Protein 7V8W (pdb70)

Secondary structure (DSSP, 8-state):
--EEEEEEEEE-STT-EEEEEEEEE--SS-EEEEEEE--TT--TTSTTHHHHHHHHHHTT-EEEEE--HHHHHHHTT--HHHHHHTTSHHHHHHHHHHHHHHHHTT-STTGGGEEEEEEEEEEETHHHHHHHHHHHH-TTEEEEEEES--SPP--TTT-S-HHHHHHHHHTTTTT-HHHHHHH--S-EEEEEEEES-HHHHHHHHHHHHH-TTSEEEEEEEEETTTT-PSS-SS--HHHHHHHHHHHHHHHHS--

Sequence (255 aa):
AVVVKKDFRIDLENELFIRGEVTLVEDQIKKPVLVISHGFRGYKDWGFWPYVAAWFAERGFYVVHFDFSRVGALNSGADEASVQKLSTVSRELSDLDAILSNLREHRLPLAEQAETERISLLGHARAGGSNIIFAAEHSYIGSVIAWNGGPPPKAAAGNPNPFINDDVEHNKQRFDTARLLASLTAPVLIIQGGKDREALLEGQQL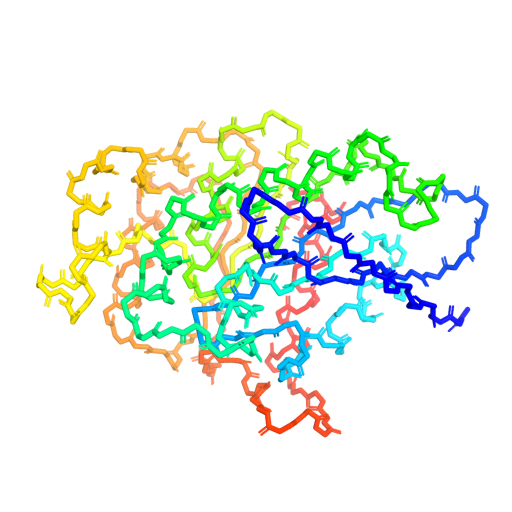LKEAAPNQTYISIPDADHSFGGEHPFHHTTPYLEEALEVTHSFITKHYL

Foldseek 3Di:
DDKDKDWDKAADPDRFIKIKIWIADDDDAAFAEEEEAEDLPDFCQFFCNVVLNNVVRVVGYGYMYIGQRLVVCVVVPHDPLVSLLCRALVNVLVSVVSVLVCLVVQNDPPSVRHDQQHYEYEYAAQVLQSRLLNCLVDPSHQEYEYEQYHAFDDCPCPNPRNSNVVRCVVCVPSSHSLVSLQPRPHEYEYEHEQAEDPVSVVSVVSSCVSHVPYHYHYNDHAYSSSPRGPPGPDHDPSVVVVSVVVVCCSVVVHD

Radius of gyration: 17.14 Å; Cα contacts (8 Å, |Δi|>4): 500; chains: 1; bounding box: 41×46×37 Å

CATH classification: 3.40.50.1820

Solvent-accessible surface area: 11786 Å² total; per-residue (Å²): 131,110,32,31,116,88,117,24,114,16,101,34,97,141,161,31,22,0,109,1,20,0,2,0,34,85,73,188,113,128,5,45,0,0,0,2,0,3,6,86,199,12,80,20,68,39,3,0,1,55,68,0,1,18,10,0,0,106,93,32,4,0,0,0,5,2,16,0,0,12,19,4,9,110,116,79,66,35,94,133,55,49,26,38,131,18,8,13,6,35,35,1,9,60,2,0,63,17,0,0,39,30,2,109,100,102,165,9,35,43,14,116,12,3,30,29,152,149,2,8,0,0,0,10,13,48,0,0,1,0,0,0,0,2,4,34,73,43,127,60,6,35,3,0,0,0,0,1,4,1,18,52,15,150,10,80,105,60,42,123,9,70,66,13,33,77,17,30,109,143,26,148,131,98,6,41,0,25,114,17,0,50,79,27,141,22,35,0,0,4,0,16,0,28,127,21,150,119,59,16,44,107,9,16,80,120,2,80,112,47,0,106,91,21,35,52,49,81,4,94,76,0,48,50,8,0,37,2,102,102,75,50,157,131,43,19,106,77,0,49,79,0,0,86,27,0,40,44,2,11,80,117,96,132,110

B-factor: mean 35.29, std 11.33, range [18.03, 80.42]

Nearest PDB structures (foldseek):
  7v8w-assembly1_A  TM=1.004E+00  e=3.824E-58  Paenibacillus sp.
  7v8v-assembly1_A  TM=9.960E-01  e=3.298E-53  Paenibacillus sp.
  7v8u-assembly1_A  TM=9.849E-01  e=1.389E-53  Paenibacillus sp.
  7v8x-assembly1_A  TM=1.002E+00  e=2.532E-52  Paenibacillus sp.
  7qjn-assembly1_A  TM=9.003E-01  e=1.419E-22  Candidatus Kryptobacter tengchongensis

Structure (mmCIF, N/CA/C/O backbone):
data_7V8W
#
_entry.id   7V8W
#
_cell.length_a   144.243
_cell.length_b   144.243
_cell.length_c   144.243
_cell.angle_alpha   90.00
_cell.angle_beta   90.00
_cell.angle_gamma   90.00
#
_symmetry.space_group_name_H-M   'P 41 3 2'
#
loop_
_entity.id
_entity.type
_entity.pdbx_description
1 polymer esterase
2 non-polymer 'MALONIC ACID'
3 non-polymer 1,2-ETHANEDIOL
4 non-polymer 'ACETATE ION'
5 water water
#
loop_
_atom_site.group_PDB
_atom_site.id
_atom_site.type_symbol
_atom_site.label_atom_id
_atom_site.label_alt_id
_atom_site.label_comp_id
_atom_site.label_asym_id
_atom_site.label_entity_id
_atom_site.label_seq_id
_atom_site.pdbx_PDB_ins_code
_atom_site.Cartn_x
_atom_site.Cartn_y
_atom_site.Cartn_z
_atom_site.occupancy
_atom_site.B_iso_or_equiv
_atom_site.auth_seq_id
_atom_site.auth_comp_id
_atom_site.auth_asym_id
_atom_site.auth_atom_id
_atom_site.pdbx_PDB_model_num
ATOM 1 N N . ALA A 1 4 ? 50.823 19.907 -11.284 1.00 51.69 4 ALA A N 1
ATOM 2 C CA . ALA A 1 4 ? 50.341 19.231 -12.487 1.00 49.92 4 ALA A CA 1
ATOM 3 C C . ALA A 1 4 ? 51.016 17.873 -12.658 1.00 48.08 4 ALA A C 1
ATOM 4 O O . ALA A 1 4 ? 50.586 17.056 -13.475 1.00 52.32 4 ALA A O 1
ATOM 6 N N . VAL A 1 5 ? 52.076 17.630 -11.894 1.00 44.89 5 VAL A N 1
ATOM 7 C CA . VAL A 1 5 ? 52.897 16.440 -12.079 1.00 41.63 5 VAL A CA 1
ATOM 8 C C . VAL A 1 5 ? 52.384 15.364 -11.131 1.00 38.62 5 VAL A C 1
ATOM 9 O O . VAL A 1 5 ? 52.405 15.536 -9.909 1.00 33.72 5 VAL A O 1
ATOM 13 N N . VAL A 1 6 ? 51.913 14.260 -11.685 1.00 36.51 6 VAL A N 1
ATOM 14 C CA . VAL A 1 6 ? 51.445 13.149 -10.868 1.00 34.77 6 VAL A CA 1
ATOM 15 C C . VAL A 1 6 ? 52.648 12.275 -10.539 1.00 34.26 6 VAL A C 1
ATOM 16 O O . VAL A 1 6 ? 53.376 11.851 -11.440 1.00 32.75 6 VAL A O 1
ATOM 20 N N . VAL A 1 7 ? 52.889 12.024 -9.263 1.00 30.50 7 VAL A N 1
ATOM 21 C CA . VAL A 1 7 ? 53.966 11.121 -8.887 1.00 33.03 7 VAL A CA 1
ATOM 22 C C . VAL A 1 7 ? 53.361 9.807 -8.387 1.00 32.00 7 VAL A C 1
ATOM 23 O O . VAL A 1 7 ? 52.233 9.744 -7.865 1.00 29.51 7 VAL A O 1
ATOM 27 N N . LYS A 1 8 ? 54.121 8.739 -8.608 1.00 29.91 8 LYS A N 1
ATOM 28 C CA . LYS A 1 8 ? 53.740 7.371 -8.307 1.00 29.77 8 LYS A CA 1
ATOM 29 C C . LYS A 1 8 ? 54.891 6.779 -7.507 1.00 30.72 8 LYS A C 1
ATOM 30 O O . LYS A 1 8 ? 56.042 6.853 -7.938 1.00 31.64 8 LYS A O 1
ATOM 36 N N . LYS A 1 9 ? 54.600 6.229 -6.334 1.00 28.42 9 LYS A N 1
ATOM 37 C CA . LYS A 1 9 ? 55.621 5.642 -5.470 1.00 29.41 9 LYS A CA 1
ATOM 38 C C . LYS A 1 9 ? 55.261 4.190 -5.188 1.00 30.84 9 LYS A C 1
ATOM 39 O O . LYS A 1 9 ? 54.192 3.912 -4.637 1.00 28.25 9 LYS A O 1
ATOM 45 N N . ASP A 1 10 ? 56.148 3.269 -5.561 1.00 30.30 10 ASP A N 1
ATOM 46 C CA . ASP A 1 10 ? 55.906 1.860 -5.299 1.00 31.15 10 ASP A CA 1
ATOM 47 C C . ASP A 1 10 ? 56.134 1.539 -3.827 1.00 31.61 10 ASP A C 1
ATOM 48 O O . ASP A 1 10 ? 56.954 2.163 -3.152 1.00 30.55 10 ASP A O 1
ATOM 53 N N . PHE A 1 11 ? 55.404 0.541 -3.336 1.00 29.42 11 PHE A N 1
ATOM 54 C CA . PHE A 1 11 ? 55.685 0.001 -2.014 1.00 31.51 11 PHE A CA 1
ATOM 55 C C . PHE A 1 11 ? 55.379 -1.489 -2.005 1.00 32.26 11 PHE A C 1
ATOM 56 O O . PHE A 1 11 ? 54.645 -1.998 -2.858 1.00 30.61 11 PHE A O 1
ATOM 64 N N . ARG A 1 12 ? 55.954 -2.187 -1.025 1.00 33.32 12 ARG A N 1
ATOM 65 C CA . ARG A 1 12 ? 55.632 -3.588 -0.811 1.00 33.60 12 ARG A CA 1
ATOM 66 C C . ARG A 1 12 ? 55.435 -3.831 0.678 1.00 35.92 12 ARG A C 1
ATOM 67 O O . ARG A 1 12 ? 56.280 -3.449 1.489 1.00 35.71 12 ARG A O 1
ATOM 75 N N . ILE A 1 13 ? 54.314 -4.451 1.032 1.00 34.39 13 ILE A N 1
ATOM 76 C CA . ILE A 1 13 ? 54.026 -4.857 2.403 1.00 36.68 13 ILE A CA 1
ATOM 77 C C . ILE A 1 13 ? 54.277 -6.352 2.495 1.00 39.36 13 ILE A C 1
ATOM 78 O O . ILE A 1 13 ? 53.645 -7.133 1.774 1.00 37.83 13 ILE A O 1
ATOM 83 N N . ASP A 1 14 ? 55.182 -6.764 3.380 1.00 41.20 14 ASP A N 1
ATOM 84 C CA . ASP A 1 14 ? 55.465 -8.181 3.556 1.00 44.16 14 ASP A CA 1
ATOM 85 C C . ASP A 1 14 ? 54.530 -8.757 4.608 1.00 46.09 14 ASP A C 1
ATOM 86 O O . ASP A 1 14 ? 54.420 -8.219 5.710 1.00 47.15 14 ASP A O 1
ATOM 91 N N . LEU A 1 15 ? 53.843 -9.831 4.251 1.00 46.49 15 LEU A N 1
ATOM 92 C CA . LEU A 1 15 ? 52.860 -10.481 5.102 1.00 46.56 15 LEU A CA 1
ATOM 93 C C . LEU A 1 15 ? 53.452 -11.771 5.663 1.00 50.23 15 LEU A C 1
ATOM 94 O O . LEU A 1 15 ? 54.627 -12.079 5.443 1.00 52.88 15 LEU A O 1
ATOM 99 N N . GLU A 1 16 ? 52.624 -12.535 6.379 1.00 51.77 16 GLU A N 1
ATOM 100 C CA . GLU A 1 16 ? 53.083 -13.777 6.980 1.00 55.23 16 GLU A CA 1
ATOM 101 C C . GLU A 1 16 ? 53.500 -14.747 5.884 1.00 54.56 16 GLU A C 1
ATOM 102 O O . GLU A 1 16 ? 53.078 -14.643 4.726 1.00 55.30 16 GLU A O 1
ATOM 108 N N . ASN A 1 17 ? 54.312 -15.717 6.272 1.00 56.87 17 ASN A N 1
ATOM 109 C CA . ASN A 1 17 ? 54.873 -16.693 5.340 1.00 61.83 17 ASN A CA 1
ATOM 110 C C . ASN A 1 17 ? 55.582 -15.882 4.258 1.00 60.67 17 ASN A C 1
ATOM 111 O O . ASN A 1 17 ? 56.343 -14.957 4.593 1.00 61.43 17 ASN A O 1
ATOM 116 N N . GLU A 1 18 ? 55.363 -16.151 2.981 1.00 56.16 18 GLU A N 1
ATOM 117 C CA . GLU A 1 18 ? 56.009 -15.362 1.946 1.00 56.43 18 GLU A CA 1
ATOM 118 C C . GLU A 1 18 ? 54.988 -14.597 1.119 1.00 51.54 18 GLU A C 1
ATOM 119 O O . GLU A 1 18 ? 55.218 -14.294 -0.053 1.00 52.11 18 GLU A O 1
ATOM 125 N N . LEU A 1 19 ? 53.856 -14.277 1.729 1.00 51.23 19 LEU A N 1
ATOM 126 C CA . LEU A 1 19 ? 52.857 -13.447 1.078 1.00 46.48 19 LEU A CA 1
ATOM 127 C C . LEU A 1 19 ? 53.256 -11.976 1.141 1.00 45.72 19 LEU A C 1
ATOM 128 O O . LEU A 1 19 ? 53.976 -11.543 2.043 1.00 43.83 19 LEU A O 1
ATOM 133 N N . PHE A 1 20 ? 52.776 -11.204 0.170 1.00 41.54 20 PHE A N 1
ATOM 134 C CA . PHE A 1 20 ? 53.120 -9.793 0.098 1.00 40.55 20 PHE A CA 1
ATOM 135 C C . PHE A 1 20 ? 52.080 -9.068 -0.739 1.00 37.20 20 PHE A C 1
ATOM 136 O O . PHE A 1 20 ? 51.369 -9.668 -1.549 1.00 35.98 20 PHE A O 1
ATOM 144 N N . ILE A 1 21 ? 52.025 -7.757 -0.542 1.00 35.40 21 ILE A N 1
ATOM 145 C CA . ILE A 1 21 ? 51.159 -6.874 -1.310 1.00 32.82 21 ILE A CA 1
ATOM 146 C C . ILE A 1 21 ? 52.052 -5.835 -1.971 1.00 34.89 21 ILE A C 1
ATOM 147 O O . ILE A 1 21 ? 52.801 -5.133 -1.283 1.00 34.61 21 ILE A O 1
ATOM 152 N N . ARG A 1 22 ? 51.993 -5.745 -3.298 1.00 32.17 22 ARG A N 1
ATOM 153 C CA . ARG A 1 22 ? 52.666 -4.682 -4.026 1.00 32.00 22 ARG A CA 1
ATOM 154 C C . ARG A 1 22 ? 51.641 -3.598 -4.302 1.00 28.59 22 ARG A C 1
ATOM 155 O O . ARG A 1 22 ? 50.515 -3.904 -4.706 1.00 28.62 22 ARG A O 1
ATOM 163 N N . GLY A 1 23 ? 52.014 -2.340 -4.068 1.00 27.01 23 GLY A N 1
ATOM 164 C CA . GLY A 1 23 ? 51.081 -1.261 -4.311 1.00 25.16 23 GLY A CA 1
ATOM 165 C C . GLY A 1 23 ? 51.776 0.011 -4.747 1.00 27.14 23 GLY A C 1
ATOM 166 O O . GLY A 1 23 ? 53.000 0.074 -4.886 1.00 28.65 23 GLY A O 1
ATOM 167 N N . GLU A 1 24 ? 50.967 1.034 -4.964 1.00 25.73 24 GLU A N 1
ATOM 168 C CA . GLU A 1 24 ? 51.449 2.358 -5.323 1.00 26.80 24 GLU A CA 1
ATOM 169 C C . GLU A 1 24 ? 50.657 3.407 -4.567 1.00 24.85 24 GLU A C 1
ATOM 170 O O . GLU A 1 24 ? 49.442 3.258 -4.367 1.00 24.55 24 GLU A O 1
ATOM 176 N N . VAL A 1 25 ? 51.377 4.468 -4.170 1.00 24.51 25 VAL A N 1
ATOM 177 C CA . VAL A 1 25 ? 50.788 5.746 -3.780 1.00 23.43 25 VAL A CA 1
ATOM 178 C C . VAL A 1 25 ? 50.859 6.676 -4.984 1.00 24.48 25 VAL A C 1
ATOM 179 O O . VAL A 1 25 ? 51.922 6.836 -5.590 1.00 26.07 25 VAL A O 1
ATOM 183 N N . THR A 1 26 ? 49.736 7.279 -5.342 1.00 21.15 26 THR A N 1
ATOM 184 C CA . THR A 1 26 ? 49.679 8.205 -6.466 1.00 25.27 26 THR A CA 1
ATOM 185 C C . THR A 1 26 ? 49.130 9.536 -5.974 1.00 25.04 26 THR A C 1
ATOM 186 O O . THR A 1 26 ? 48.098 9.567 -5.294 1.00 23.34 26 THR A O 1
ATOM 190 N N . LEU A 1 27 ? 49.826 10.626 -6.304 1.00 25.21 27 LEU A N 1
ATOM 191 C CA . LEU A 1 27 ? 49.419 11.934 -5.792 1.00 25.45 27 LEU A CA 1
ATOM 192 C C . LEU A 1 27 ? 50.097 13.043 -6.582 1.00 29.19 27 LEU A C 1
ATOM 193 O O . LEU A 1 27 ? 51.073 12.814 -7.300 1.00 29.96 27 LEU A O 1
ATOM 198 N N . VAL A 1 28 ? 49.584 14.264 -6.420 1.00 27.48 28 VAL A N 1
ATOM 199 C CA . VAL A 1 28 ? 50.283 15.473 -6.857 1.00 27.94 28 VAL A CA 1
ATOM 200 C C . VAL A 1 28 ? 50.827 16.124 -5.605 1.00 30.53 28 VAL A C 1
ATOM 201 O O . VAL A 1 28 ? 50.055 16.495 -4.710 1.00 30.23 28 VAL A O 1
ATOM 205 N N . GLU A 1 29 ? 52.150 16.244 -5.513 1.00 30.57 29 GLU A N 1
ATOM 206 C CA . GLU A 1 29 ? 52.736 16.704 -4.261 1.00 33.08 29 GLU A CA 1
ATOM 207 C C . GLU A 1 29 ? 52.408 18.169 -3.996 1.00 34.56 29 GLU A C 1
ATOM 208 O O . GLU A 1 29 ? 52.402 18.999 -4.910 1.00 34.09 29 GLU A O 1
ATOM 214 N N . ASP A 1 30 ? 52.147 18.493 -2.736 1.00 32.69 30 ASP A N 1
ATOM 215 C CA . ASP A 1 30 ? 52.065 19.887 -2.324 1.00 33.88 30 ASP A CA 1
ATOM 216 C C . ASP A 1 30 ? 52.209 19.925 -0.806 1.00 32.58 30 ASP A C 1
ATOM 217 O O . ASP A 1 30 ? 52.634 18.944 -0.189 1.00 33.21 30 ASP A O 1
ATOM 222 N N . GLN A 1 31 ? 51.898 21.063 -0.202 1.00 30.84 31 GLN A N 1
ATOM 223 C CA . GLN A 1 31 ? 52.135 21.216 1.226 1.00 31.32 31 GLN A CA 1
ATOM 224 C C . GLN A 1 31 ? 51.025 20.671 2.116 1.00 30.65 31 GLN A C 1
ATOM 225 O O . GLN A 1 31 ? 51.181 20.689 3.342 1.00 31.79 31 GLN A O 1
ATOM 231 N N . ILE A 1 32 ? 49.911 20.211 1.577 1.00 30.85 32 ILE A N 1
ATOM 232 C CA . ILE A 1 32 ? 48.747 19.998 2.426 1.00 33.15 32 ILE A CA 1
ATOM 233 C C . ILE A 1 32 ? 48.431 18.509 2.489 1.00 30.02 32 ILE A C 1
ATOM 234 O O . ILE A 1 32 ? 48.841 17.719 1.642 1.00 27.54 32 ILE A O 1
ATOM 239 N N . LYS A 1 33 ? 47.695 18.127 3.526 1.00 28.90 33 LYS A N 1
ATOM 240 C CA . LYS A 1 33 ? 47.260 16.747 3.645 1.00 27.63 33 LYS A CA 1
ATOM 241 C C . LYS A 1 33 ? 46.063 16.526 2.743 1.00 27.55 33 LYS A C 1
ATOM 242 O O . LYS A 1 33 ? 45.137 17.347 2.715 1.00 28.49 33 LYS A O 1
ATOM 248 N N . LYS A 1 34 ? 46.085 15.421 2.005 1.00 24.04 34 LYS A N 1
ATOM 249 C CA . LYS A 1 34 ? 45.082 15.137 0.998 1.00 24.84 34 LYS A CA 1
ATOM 250 C C . LYS A 1 34 ? 44.172 13.986 1.430 1.00 26.19 34 LYS A C 1
ATOM 251 O O . LYS A 1 34 ? 44.653 12.988 1.980 1.00 23.13 34 LYS A O 1
ATOM 257 N N . PRO A 1 35 ? 42.868 14.075 1.158 1.00 25.77 35 PRO A N 1
ATOM 258 C CA . PRO A 1 35 ? 41.972 12.952 1.475 1.00 24.63 35 PRO A CA 1
ATOM 259 C C . PRO A 1 35 ? 42.430 11.698 0.745 1.00 23.29 35 PRO A C 1
ATOM 260 O O . PRO A 1 35 ? 42.979 11.761 -0.361 1.00 22.17 35 PRO A O 1
ATOM 264 N N . VAL A 1 36 ? 42.225 10.543 1.385 1.00 21.99 36 VAL A N 1
ATOM 265 C CA . VAL A 1 36 ? 42.766 9.271 0.904 1.00 20.62 36 VAL A CA 1
ATOM 266 C C . VAL A 1 36 ? 41.685 8.496 0.174 1.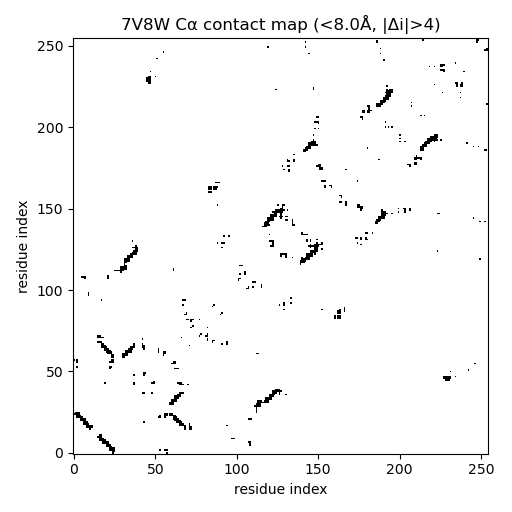00 21.38 36 VAL A C 1
ATOM 267 O O . VAL A 1 36 ? 40.545 8.395 0.651 1.00 20.72 36 VAL A O 1
ATOM 271 N N . LEU A 1 37 ? 42.036 7.920 -0.971 1.00 18.45 37 LEU A N 1
ATOM 272 C CA . LEU A 1 37 ? 41.157 6.958 -1.632 1.00 19.74 37 LEU A CA 1
ATOM 273 C C . LEU A 1 37 ? 41.926 5.654 -1.745 1.00 21.17 37 LEU A C 1
ATOM 274 O O . LEU A 1 37 ? 42.994 5.622 -2.362 1.00 20.37 37 LEU A O 1
ATOM 279 N N . VAL A 1 38 ? 41.410 4.584 -1.138 1.00 20.79 38 VAL A N 1
ATOM 280 C CA . VAL A 1 38 ? 42.026 3.259 -1.264 1.00 20.09 38 VAL A CA 1
ATOM 281 C C . VAL A 1 38 ? 41.201 2.458 -2.260 1.00 20.21 38 VAL A C 1
ATOM 282 O O . VAL A 1 38 ? 39.988 2.307 -2.080 1.00 21.12 38 VAL A O 1
ATOM 286 N N . ILE A 1 39 ? 41.854 1.931 -3.296 1.00 20.58 39 ILE A N 1
ATOM 287 C CA . ILE A 1 39 ? 41.195 1.259 -4.418 1.00 20.63 39 ILE A CA 1
ATOM 288 C C . ILE A 1 39 ? 41.435 -0.246 -4.326 1.00 22.39 39 ILE A C 1
ATOM 289 O O . ILE A 1 39 ? 42.574 -0.681 -4.127 1.00 22.48 39 ILE A O 1
ATOM 294 N N . SER A 1 40 ? 40.370 -1.044 -4.520 1.00 21.29 40 SER A N 1
ATOM 295 C CA . SER A 1 40 ? 40.441 -2.503 -4.539 1.00 21.01 40 SER A CA 1
ATOM 296 C C . SER A 1 40 ? 39.986 -3.045 -5.894 1.00 22.16 40 SER A C 1
ATOM 297 O O . SER A 1 40 ? 38.858 -2.775 -6.325 1.00 22.17 40 SER A O 1
ATOM 300 N N . HIS A 1 41 ? 40.830 -3.853 -6.536 1.00 22.91 41 HIS A N 1
ATOM 301 C CA . HIS A 1 41 ? 40.479 -4.414 -7.833 1.00 24.12 41 HIS A CA 1
ATOM 302 C C . HIS A 1 41 ? 39.573 -5.644 -7.676 1.00 24.51 41 HIS A C 1
ATOM 303 O O . HIS A 1 41 ? 39.426 -6.215 -6.585 1.00 24.65 41 HIS A O 1
ATOM 310 N N . GLY A 1 42 ? 38.957 -6.045 -8.797 1.00 25.30 42 GLY A N 1
ATOM 311 C CA . GLY A 1 42 ? 38.021 -7.156 -8.814 1.00 25.79 42 GLY A CA 1
ATOM 312 C C . GLY A 1 42 ? 38.724 -8.497 -8.839 1.00 27.74 42 GLY A C 1
ATOM 313 O O . GLY A 1 42 ? 39.950 -8.599 -8.793 1.00 27.53 42 GLY A O 1
ATOM 314 N N . PHE A 1 43 ? 37.913 -9.557 -8.927 1.00 30.00 43 PHE A N 1
ATOM 315 C CA . PHE A 1 43 ? 38.431 -10.900 -8.672 1.00 30.94 43 PHE A CA 1
ATOM 316 C C . PHE A 1 43 ? 39.492 -11.302 -9.688 1.00 33.92 43 PHE A C 1
ATOM 317 O O . PHE A 1 43 ? 40.460 -12.002 -9.349 1.00 33.20 43 PHE A O 1
ATOM 325 N N . ARG A 1 44 ? 39.309 -10.893 -10.941 1.00 31.53 44 ARG A N 1
ATOM 326 C CA . ARG A 1 44 ? 40.208 -11.237 -12.022 1.00 33.10 44 ARG A CA 1
ATOM 327 C C . ARG A 1 44 ? 41.208 -10.121 -12.314 1.00 33.04 44 ARG A C 1
ATOM 328 O O . ARG A 1 44 ? 41.940 -10.207 -13.300 1.00 32.38 44 ARG A O 1
ATOM 336 N N . GLY A 1 45 ? 41.231 -9.061 -11.505 1.00 29.52 45 GLY A N 1
ATOM 337 C CA . 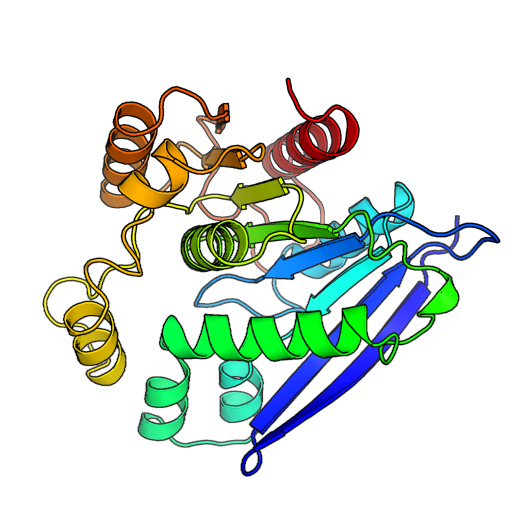GLY A 1 45 ? 42.051 -7.899 -11.775 1.00 28.73 45 GLY A CA 1
ATOM 338 C C . GLY A 1 45 ? 43.384 -7.916 -11.040 1.00 28.74 45 GLY A C 1
ATOM 339 O O . GLY A 1 45 ? 43.778 -8.894 -10.399 1.00 27.93 45 GLY A O 1
ATOM 340 N N . TYR A 1 46 ? 44.092 -6.797 -11.161 1.00 27.71 46 TYR A N 1
ATOM 341 C CA . TYR A 1 46 ? 45.375 -6.553 -10.515 1.00 26.22 46 TYR A CA 1
ATOM 342 C C . TYR A 1 46 ? 45.625 -5.063 -10.691 1.00 27.38 46 TYR A C 1
ATOM 343 O O . TYR A 1 46 ? 44.944 -4.407 -11.483 1.00 26.31 46 TYR A O 1
ATOM 352 N N . LYS A 1 47 ? 46.590 -4.522 -9.938 1.00 25.85 47 LYS A N 1
ATOM 353 C CA . LYS A 1 47 ? 46.684 -3.059 -9.869 1.00 26.93 47 LYS A CA 1
ATOM 354 C C . LYS A 1 47 ? 47.085 -2.425 -11.202 1.00 25.74 47 LYS A C 1
ATOM 355 O O . LYS A 1 47 ? 46.781 -1.255 -11.428 1.00 26.45 47 LYS A O 1
ATOM 361 N N . ASP A 1 48 ? 47.748 -3.155 -12.094 1.00 26.35 48 ASP A N 1
ATOM 362 C CA . ASP A 1 48 ? 48.106 -2.616 -13.403 1.00 26.36 48 ASP A CA 1
ATOM 363 C C . ASP A 1 48 ? 47.131 -3.016 -14.498 1.00 28.07 48 ASP A C 1
ATOM 364 O O . ASP A 1 48 ? 47.435 -2.834 -15.692 1.00 26.56 48 ASP A O 1
ATOM 369 N N . TRP A 1 49 ? 45.969 -3.542 -14.122 1.00 27.05 49 TRP A N 1
ATOM 370 C CA . TRP A 1 49 ? 44.994 -4.001 -15.106 1.00 27.02 49 TRP A CA 1
ATOM 371 C C . TRP A 1 49 ? 44.138 -2.848 -15.616 1.00 25.67 49 TRP A C 1
ATOM 372 O O . TRP A 1 49 ? 43.705 -1.991 -14.838 1.00 23.82 49 TRP A O 1
ATOM 383 N N . GLY A 1 50 ? 43.886 -2.854 -16.929 1.00 27.17 50 GLY A N 1
ATOM 384 C CA . GLY A 1 50 ? 42.774 -2.101 -17.492 1.00 25.87 50 GLY A CA 1
ATOM 385 C C . GLY A 1 50 ? 42.804 -0.645 -17.085 1.00 25.09 50 GLY A C 1
ATOM 386 O O . GLY A 1 50 ? 43.818 0.050 -17.244 1.00 26.12 50 GLY A O 1
ATOM 387 N N . PHE A 1 51 ? 41.695 -0.173 -16.518 1.00 22.05 51 PHE A N 1
ATOM 388 C CA . PHE A 1 51 ? 41.589 1.250 -16.224 1.00 25.29 51 PHE A CA 1
ATOM 389 C C . PHE A 1 51 ? 42.288 1.677 -14.927 1.00 23.02 51 PHE A C 1
ATOM 390 O O . PHE A 1 51 ? 42.313 2.883 -14.636 1.00 22.24 51 PHE A O 1
ATOM 398 N N . TRP A 1 52 ? 42.849 0.759 -14.125 1.00 22.23 52 TRP A N 1
ATOM 399 C CA . TRP A 1 52 ? 43.278 1.192 -12.787 1.00 22.70 52 TRP A CA 1
ATOM 400 C C . TRP A 1 52 ? 44.398 2.232 -12.809 1.00 22.76 52 TRP A C 1
ATOM 401 O O . TRP A 1 52 ? 44.299 3.218 -12.056 1.00 22.67 52 TRP A O 1
ATOM 412 N N . PRO A 1 53 ? 45.467 2.095 -13.608 1.00 23.28 53 PRO A N 1
ATOM 413 C CA . PRO A 1 53 ? 46.477 3.181 -13.640 1.00 24.38 53 PRO A CA 1
ATOM 414 C C . PRO A 1 53 ? 45.890 4.543 -13.969 1.00 23.91 53 PRO A C 1
ATOM 415 O O . PRO A 1 53 ? 46.179 5.540 -13.277 1.00 23.67 53 PRO A O 1
ATOM 419 N N . TYR A 1 54 ? 45.006 4.591 -14.971 1.00 23.09 54 TYR A N 1
ATOM 420 C CA . TYR A 1 54 ? 44.328 5.836 -15.321 1.00 23.94 54 TYR A CA 1
ATOM 421 C C . TYR A 1 54 ? 43.483 6.362 -14.169 1.00 22.33 54 TYR A C 1
ATOM 422 O O . TYR A 1 54 ? 43.500 7.564 -13.871 1.00 21.73 54 TYR A O 1
ATOM 431 N N . VAL A 1 55 ? 42.708 5.485 -13.528 1.00 20.98 55 VAL A N 1
ATOM 432 C CA . VAL A 1 55 ? 41.817 5.929 -12.452 1.00 22.43 55 VAL A CA 1
ATOM 433 C C . VAL A 1 55 ? 42.616 6.477 -11.271 1.00 21.71 55 VAL A C 1
ATOM 434 O O . VAL A 1 55 ? 42.237 7.492 -10.658 1.00 22.05 55 VAL A O 1
ATOM 438 N N . ALA A 1 56 ? 43.720 5.814 -10.921 1.00 21.21 56 ALA A N 1
ATOM 439 C CA . ALA A 1 56 ? 44.526 6.300 -9.797 1.00 22.32 56 ALA A CA 1
ATOM 440 C C . ALA A 1 56 ? 45.075 7.683 -10.106 1.00 22.99 56 ALA A C 1
ATOM 441 O O . ALA A 1 56 ? 44.999 8.590 -9.268 1.00 22.09 56 ALA A O 1
ATOM 443 N N . ALA A 1 57 ? 45.582 7.871 -11.332 1.00 22.17 57 ALA A N 1
ATOM 444 C CA . ALA A 1 57 ? 46.096 9.186 -11.711 1.00 22.45 57 ALA A CA 1
ATOM 445 C C . ALA A 1 57 ? 44.976 10.217 -11.789 1.00 23.48 57 ALA A C 1
ATOM 446 O O . ALA A 1 57 ? 45.184 11.392 -11.477 1.00 23.50 57 ALA A O 1
ATOM 448 N N . TRP A 1 58 ? 43.786 9.802 -12.228 1.00 22.68 58 TRP A N 1
ATOM 449 C CA . TRP A 1 58 ? 42.658 10.721 -12.340 1.00 23.38 58 TRP A CA 1
ATOM 450 C C . TRP A 1 58 ? 42.291 11.290 -10.969 1.00 22.52 58 TRP A C 1
ATOM 451 O O . TRP A 1 58 ? 42.058 12.501 -10.824 1.00 21.54 58 TRP A O 1
ATOM 462 N N . PHE A 1 59 ? 42.257 10.435 -9.941 1.00 20.66 59 PHE A N 1
ATOM 463 C CA . PHE A 1 59 ? 41.951 10.960 -8.613 1.00 22.03 59 PHE A CA 1
ATOM 464 C C . PHE A 1 59 ? 43.131 11.750 -8.042 1.00 22.79 59 PHE A C 1
ATOM 465 O O . PHE A 1 59 ? 42.920 12.757 -7.361 1.00 21.70 59 PHE A O 1
ATOM 473 N N . ALA A 1 60 ? 44.371 11.350 -8.358 1.00 21.58 60 ALA A N 1
ATOM 474 C CA . ALA A 1 60 ? 45.522 12.130 -7.897 1.00 22.42 60 ALA A CA 1
ATOM 475 C C . ALA A 1 60 ? 45.495 13.549 -8.468 1.00 23.81 60 ALA A C 1
ATOM 476 O O . ALA A 1 60 ? 45.787 14.518 -7.755 1.00 23.03 60 ALA A O 1
ATOM 478 N N . GLU A 1 61 ? 45.155 13.697 -9.759 1.00 22.23 61 GLU A N 1
ATOM 479 C CA . GLU A 1 61 ? 45.051 15.034 -10.340 1.00 24.32 61 GLU A CA 1
ATOM 480 C C . GLU A 1 61 ? 43.965 15.868 -9.692 1.00 25.50 61 GLU A C 1
ATOM 481 O O . GLU A 1 61 ? 43.966 17.090 -9.846 1.00 23.97 61 GLU A O 1
ATOM 487 N N . ARG A 1 62 ? 42.997 15.249 -9.040 1.00 24.48 62 ARG A N 1
ATOM 488 C CA . ARG A 1 62 ? 41.992 16.026 -8.335 1.00 25.53 62 ARG A CA 1
ATOM 489 C C . ARG A 1 62 ? 42.241 16.050 -6.835 1.00 27.32 62 ARG A C 1
ATOM 490 O O . ARG A 1 62 ? 41.311 16.230 -6.057 1.00 29.25 62 ARG A O 1
ATOM 498 N N . GLY A 1 63 ? 43.494 15.906 -6.418 1.00 25.52 63 GLY A N 1
ATOM 499 C CA . GLY A 1 63 ? 43.847 16.233 -5.049 1.00 27.28 63 GLY A CA 1
ATOM 500 C C . GLY A 1 63 ? 43.737 15.110 -4.042 1.00 24.35 63 GLY A C 1
ATOM 501 O O . GLY A 1 63 ? 43.756 15.391 -2.843 1.00 25.75 63 GLY A O 1
ATOM 502 N N . PHE A 1 64 ? 43.626 13.852 -4.473 1.00 24.08 64 PHE A N 1
ATOM 503 C CA . PHE A 1 64 ? 43.579 12.728 -3.540 1.00 23.37 64 PHE A CA 1
ATOM 504 C C . PHE A 1 64 ? 44.950 12.085 -3.386 1.00 24.24 64 PHE A C 1
ATOM 505 O O . PHE A 1 64 ? 45.797 12.134 -4.282 1.00 22.84 64 PHE A O 1
ATOM 513 N N . TYR A 1 65 ? 45.159 11.503 -2.209 1.00 21.74 65 TYR A N 1
ATOM 514 C CA . TYR A 1 65 ? 46.265 10.599 -1.944 1.00 23.57 65 TYR A CA 1
ATOM 515 C C . TYR A 1 65 ? 45.712 9.213 -2.229 1.00 22.65 65 TYR A C 1
ATOM 516 O O . TYR A 1 65 ? 44.835 8.726 -1.497 1.00 20.91 65 TYR A O 1
ATOM 525 N N . VAL A 1 66 ? 46.134 8.615 -3.341 1.00 20.79 66 VAL A N 1
ATOM 526 C CA . VAL A 1 66 ? 45.506 7.404 -3.842 1.00 20.39 66 VAL A CA 1
ATOM 527 C C . VAL A 1 66 ? 46.402 6.217 -3.522 1.00 22.91 66 VAL A C 1
ATOM 528 O O . VAL A 1 66 ? 47.619 6.273 -3.736 1.00 20.52 66 VAL A O 1
ATOM 532 N N . VAL A 1 67 ? 45.804 5.142 -3.022 1.00 20.26 67 VAL A N 1
ATOM 533 C CA . VAL A 1 67 ? 46.502 3.877 -2.821 1.00 20.93 67 VAL A CA 1
ATOM 534 C C . VAL A 1 67 ? 45.814 2.826 -3.672 1.00 22.28 67 VAL A C 1
ATOM 535 O O . VAL A 1 67 ? 44.596 2.655 -3.552 1.00 20.96 67 VAL A O 1
ATOM 539 N N . HIS A 1 68 ? 46.577 2.123 -4.524 1.00 22.24 68 HIS A N 1
ATOM 540 C CA . HIS A 1 68 ? 46.003 0.930 -5.164 1.00 23.76 68 HIS A CA 1
ATOM 541 C C . HIS A 1 68 ? 47.060 -0.169 -5.151 1.00 23.19 68 HIS A C 1
ATOM 542 O O . HIS A 1 68 ? 48.246 0.102 -4.963 1.00 25.22 68 HIS A O 1
ATOM 549 N N . PHE A 1 69 ? 46.617 -1.427 -5.221 1.00 22.28 69 PHE A N 1
ATOM 550 C CA . PHE A 1 69 ? 47.516 -2.508 -4.830 1.00 23.51 69 PHE A CA 1
ATOM 551 C C . PHE A 1 69 ? 47.051 -3.841 -5.408 1.00 25.13 69 PHE A C 1
ATOM 552 O O . PHE A 1 69 ? 45.871 -4.023 -5.725 1.00 25.05 69 PHE A O 1
ATOM 560 N N . ASP A 1 70 ? 47.996 -4.785 -5.499 1.00 24.31 70 ASP A N 1
ATOM 561 C CA . ASP A 1 70 ? 47.691 -6.176 -5.830 1.00 26.83 70 ASP A CA 1
ATOM 562 C C . ASP A 1 70 ? 47.271 -6.910 -4.560 1.00 27.28 70 ASP A C 1
ATOM 563 O O . ASP A 1 70 ? 48.050 -6.976 -3.603 1.00 28.44 70 ASP A O 1
ATOM 568 N N . PHE A 1 71 ? 46.081 -7.509 -4.554 1.00 27.29 71 PHE A N 1
ATOM 569 C CA . PHE A 1 71 ? 45.754 -8.427 -3.466 1.00 28.69 71 PHE A CA 1
ATOM 570 C C . PHE A 1 71 ? 46.805 -9.541 -3.397 1.00 30.54 71 PHE A C 1
ATOM 571 O O . PHE A 1 71 ? 47.462 -9.863 -4.391 1.00 30.47 71 PHE A O 1
ATOM 579 N N . SER A 1 72 ? 47.008 -10.117 -2.202 1.00 29.91 72 SER A N 1
ATOM 580 C CA . SER A 1 72 ? 48.163 -11.002 -2.063 1.00 31.93 72 SER A CA 1
ATOM 581 C C . SER A 1 72 ? 48.048 -12.271 -2.915 1.00 33.49 72 SER A C 1
ATOM 582 O O . SER A 1 72 ? 49.076 -12.881 -3.249 1.00 35.07 72 SER A O 1
ATOM 585 N N . ARG A 1 73 ? 46.832 -12.675 -3.293 1.00 34.64 73 ARG A N 1
ATOM 586 C CA . ARG A 1 73 ? 46.696 -13.799 -4.219 1.00 36.17 73 ARG A CA 1
ATOM 587 C C . ARG A 1 73 ? 47.421 -13.526 -5.542 1.00 35.00 73 ARG A C 1
ATOM 588 O O . ARG A 1 73 ? 47.957 -14.453 -6.158 1.00 36.39 73 ARG A O 1
ATOM 596 N N . VAL A 1 74 ? 47.449 -12.263 -5.981 1.00 33.72 74 VAL A N 1
ATOM 597 C CA . VAL A 1 74 ? 48.121 -11.901 -7.229 1.00 34.44 74 VAL A CA 1
ATOM 598 C C . VAL A 1 74 ? 49.620 -12.135 -7.110 1.00 37.28 74 VAL A C 1
ATOM 599 O O . VAL A 1 74 ? 50.240 -12.767 -7.976 1.00 39.21 74 VAL A O 1
ATOM 603 N N . GLY A 1 75 ? 50.224 -11.626 -6.032 1.00 36.62 75 GLY A N 1
ATOM 604 C CA . GLY A 1 75 ? 51.639 -11.866 -5.803 1.00 38.67 75 GLY A CA 1
ATOM 605 C C . GLY A 1 75 ? 51.967 -13.340 -5.663 1.00 41.28 75 GLY A C 1
ATOM 606 O O . GLY A 1 75 ? 53.025 -13.798 -6.109 1.00 43.58 75 GLY A O 1
ATOM 607 N N . ALA A 1 76 ? 51.073 -14.107 -5.031 1.00 40.27 76 ALA A N 1
ATOM 608 C CA . ALA A 1 76 ? 51.329 -15.540 -4.906 1.00 42.24 76 ALA A CA 1
ATOM 609 C C . ALA A 1 76 ? 51.319 -16.217 -6.269 1.00 43.57 76 ALA A C 1
ATOM 610 O O . ALA A 1 76 ? 52.196 -17.034 -6.574 1.00 47.55 76 ALA A O 1
ATOM 612 N N . LEU A 1 77 ? 50.341 -15.875 -7.107 1.00 43.59 77 LEU A N 1
ATOM 613 C CA . LEU A 1 77 ? 50.293 -16.428 -8.456 1.00 45.43 77 LEU A CA 1
ATOM 614 C C . LEU A 1 77 ? 51.537 -16.054 -9.257 1.00 44.46 77 LEU A C 1
ATOM 615 O O . LEU A 1 77 ? 52.172 -16.916 -9.869 1.00 46.15 77 LEU A O 1
ATOM 620 N N . ASN A 1 78 ? 51.916 -14.774 -9.246 1.00 45.28 78 ASN A N 1
ATOM 621 C CA . ASN A 1 78 ? 53.122 -14.348 -9.951 1.00 45.98 78 ASN A CA 1
A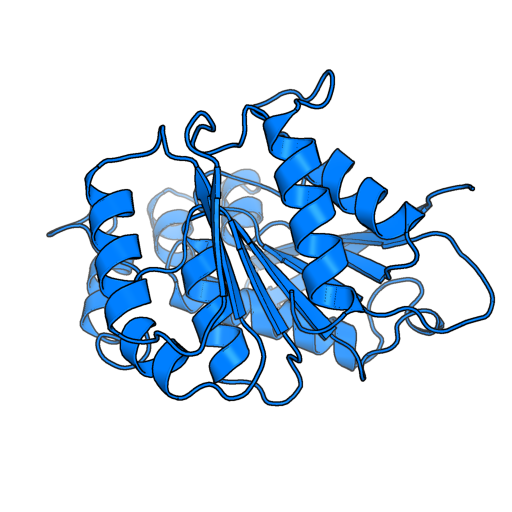TOM 622 C C . ASN A 1 78 ? 54.393 -14.941 -9.347 1.00 48.86 78 ASN A C 1
ATOM 623 O O . ASN A 1 78 ? 55.429 -14.973 -10.022 1.00 51.55 78 ASN A O 1
ATOM 628 N N . SER A 1 79 ? 54.341 -15.429 -8.109 1.00 48.57 79 SER A N 1
ATOM 629 C CA . SER A 1 79 ? 55.492 -16.075 -7.486 1.00 47.66 79 SER A CA 1
ATOM 630 C C . SER A 1 79 ? 55.561 -17.562 -7.782 1.00 51.11 79 SER A C 1
ATOM 631 O O . SER A 1 79 ? 56.492 -18.229 -7.319 1.00 56.30 79 SER A O 1
ATOM 634 N N . GLY A 1 80 ? 54.608 -18.102 -8.539 1.00 51.77 80 GLY A N 1
ATOM 635 C CA . GLY A 1 80 ? 54.615 -19.521 -8.830 1.00 52.80 80 GLY A CA 1
ATOM 636 C C . GLY A 1 80 ? 53.950 -20.399 -7.795 1.00 53.63 80 GLY A C 1
ATOM 637 O O . GLY A 1 80 ? 54.234 -21.597 -7.746 1.00 56.10 80 GLY A O 1
ATOM 638 N N . ALA A 1 81 ? 53.061 -19.847 -6.971 1.00 54.53 81 ALA A N 1
ATOM 639 C CA . ALA A 1 81 ? 52.280 -20.672 -6.058 1.00 54.17 81 ALA A CA 1
ATOM 640 C C . ALA A 1 81 ? 51.396 -21.636 -6.846 1.00 56.22 81 ALA A C 1
ATOM 641 O O . ALA A 1 81 ? 50.924 -21.326 -7.944 1.00 58.34 81 ALA A O 1
ATOM 643 N N . ASP A 1 82 ? 51.179 -22.820 -6.280 1.00 58.56 82 ASP A N 1
ATOM 644 C CA . ASP A 1 82 ? 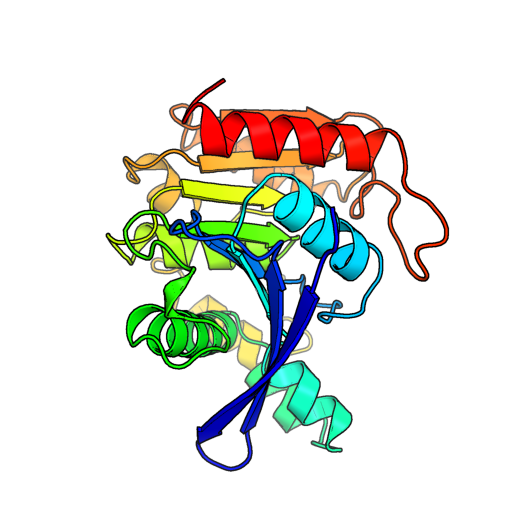50.340 -23.800 -6.951 1.00 59.35 82 ASP A CA 1
ATOM 645 C C . ASP A 1 82 ? 48.864 -23.399 -6.880 1.00 59.38 82 ASP A C 1
ATOM 646 O O . ASP A 1 82 ? 48.475 -22.440 -6.200 1.00 57.93 82 ASP A O 1
ATOM 651 N N . GLU A 1 83 ? 48.036 -24.152 -7.612 1.00 61.20 83 GLU A N 1
ATOM 652 C CA . GLU A 1 83 ? 46.627 -23.793 -7.742 1.00 61.64 83 GLU A CA 1
ATOM 653 C C . GLU A 1 83 ? 45.930 -23.774 -6.389 1.00 60.40 83 GLU A C 1
ATOM 654 O O . GLU A 1 83 ? 45.154 -22.856 -6.102 1.00 57.29 83 GLU A O 1
ATOM 660 N N . ALA A 1 84 ? 46.200 -24.774 -5.541 1.00 58.86 84 ALA A N 1
ATOM 661 C CA . ALA A 1 84 ? 45.561 -24.815 -4.227 1.00 57.71 84 ALA A CA 1
ATOM 662 C C . ALA A 1 84 ? 45.957 -23.610 -3.379 1.00 57.69 84 ALA A C 1
ATOM 663 O O . ALA A 1 84 ? 45.125 -23.054 -2.649 1.00 57.45 84 ALA A O 1
ATOM 665 N N . SER A 1 85 ? 47.223 -23.191 -3.461 1.00 57.31 85 SER A N 1
ATOM 666 C CA . SER A 1 85 ? 47.669 -22.035 -2.692 1.00 54.56 85 SER A CA 1
ATOM 667 C C . SER A 1 85 ? 46.921 -20.772 -3.119 1.00 52.57 85 SER A C 1
ATOM 668 O O . SER A 1 85 ? 46.360 -20.050 -2.280 1.00 50.93 85 SER A O 1
ATOM 671 N N . VAL A 1 86 ? 46.873 -20.512 -4.432 1.00 52.07 86 VAL A N 1
ATOM 672 C CA . VAL A 1 86 ? 46.195 -19.323 -4.951 1.00 52.42 86 VAL A CA 1
ATOM 673 C C . VAL A 1 86 ? 44.704 -19.372 -4.619 1.00 48.92 86 VAL A C 1
ATOM 674 O O . VAL A 1 86 ? 44.096 -18.365 -4.217 1.00 46.42 86 VAL A O 1
ATOM 678 N N . GLN A 1 87 ? 44.102 -20.555 -4.760 1.00 51.35 87 GLN A N 1
ATOM 679 C CA . GLN A 1 87 ? 42.710 -20.762 -4.377 1.00 49.99 87 GLN A CA 1
ATOM 680 C C . GLN A 1 87 ? 42.464 -20.374 -2.923 1.00 49.04 87 GLN A C 1
ATOM 681 O O . GLN A 1 87 ? 41.548 -19.598 -2.625 1.00 46.98 87 GLN A O 1
ATOM 687 N N . LYS A 1 88 ? 43.277 -20.901 -1.999 1.00 49.69 88 LYS A N 1
ATOM 688 C CA . LYS A 1 88 ? 43.090 -20.561 -0.592 1.00 49.17 88 LYS A CA 1
ATOM 689 C C . LYS A 1 88 ? 43.250 -19.061 -0.357 1.00 48.29 88 LYS A C 1
ATOM 690 O O . LYS A 1 88 ? 42.582 -18.495 0.515 1.00 47.56 88 LYS A O 1
ATOM 696 N N . LEU A 1 89 ? 44.087 -18.391 -1.155 1.00 45.93 89 LEU A N 1
ATOM 697 C CA . LEU A 1 89 ? 44.254 -16.943 -1.015 1.00 42.79 89 LEU A CA 1
ATOM 698 C C . LEU A 1 89 ? 43.181 -16.126 -1.734 1.00 40.30 89 LEU A C 1
ATOM 699 O O . LEU A 1 89 ? 43.232 -14.887 -1.696 1.00 38.25 89 LEU A O 1
ATOM 704 N N . SER A 1 90 ? 42.232 -16.771 -2.405 1.00 39.86 90 SER A N 1
ATOM 705 C CA . SER A 1 90 ? 41.228 -16.063 -3.191 1.00 38.32 90 SER A CA 1
ATOM 706 C C . SER A 1 90 ? 39.909 -15.813 -2.452 1.00 37.54 90 SER A C 1
ATOM 707 O O . SER A 1 90 ? 38.939 -15.371 -3.078 1.00 36.38 90 SER A O 1
ATOM 710 N N . THR A 1 91 ? 39.841 -16.069 -1.146 1.00 36.13 91 THR A N 1
ATOM 711 C CA . THR A 1 91 ? 38.580 -15.902 -0.434 1.00 35.73 91 THR A CA 1
ATOM 712 C C . THR A 1 91 ? 38.317 -14.428 -0.112 1.00 33.87 91 THR A C 1
ATOM 713 O O . THR A 1 91 ? 39.225 -13.593 -0.092 1.00 33.67 91 THR A O 1
ATOM 717 N N . VAL A 1 92 ? 37.051 -14.120 0.167 1.00 32.44 92 VAL A N 1
ATOM 718 C CA . VAL A 1 92 ? 36.702 -12.786 0.659 1.00 33.90 92 VAL A CA 1
ATOM 719 C C . VAL A 1 92 ? 37.395 -12.501 1.998 1.00 33.87 92 VAL A C 1
ATOM 720 O O . VAL A 1 92 ? 37.859 -11.376 2.246 1.00 32.65 92 VAL A O 1
ATOM 724 N N . SER A 1 93 ? 37.481 -13.507 2.882 1.00 34.07 93 SER A N 1
ATOM 725 C CA . SER A 1 93 ? 38.185 -13.288 4.148 1.00 35.61 93 SER A CA 1
ATOM 726 C C . SER A 1 93 ? 39.617 -12.823 3.899 1.00 35.95 93 SER A C 1
ATOM 727 O O . SER A 1 93 ? 40.116 -11.911 4.576 1.00 34.25 93 SER A O 1
ATOM 730 N N 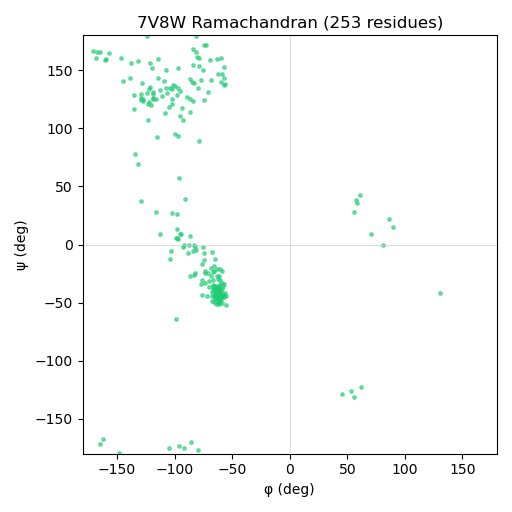. ARG A 1 94 ? 40.290 -13.429 2.916 1.00 34.99 94 ARG A N 1
ATOM 731 C CA . ARG A 1 94 ? 41.647 -13.010 2.586 1.00 34.84 94 ARG A CA 1
ATOM 732 C C . ARG A 1 94 ? 41.683 -11.584 2.030 1.00 34.38 94 ARG A C 1
ATOM 733 O O . ARG A 1 94 ? 42.645 -10.842 2.282 1.00 33.64 94 ARG A O 1
ATOM 741 N N . GLU A 1 95 ? 40.660 -11.177 1.256 1.00 32.09 95 GLU A N 1
ATOM 742 C CA . GLU A 1 95 ? 40.605 -9.789 0.808 1.00 31.55 95 GLU A CA 1
ATOM 743 C C . GLU A 1 95 ? 40.532 -8.846 1.997 1.00 31.39 95 GLU A C 1
ATOM 744 O O . GLU A 1 95 ? 41.216 -7.819 2.021 1.00 29.18 95 GLU A O 1
ATOM 750 N N . LEU A 1 96 ? 39.688 -9.179 2.979 1.00 31.48 96 LEU A N 1
ATOM 751 C CA . LEU A 1 96 ? 39.543 -8.346 4.173 1.00 30.84 96 LEU A CA 1
ATOM 752 C C . LEU A 1 96 ? 40.845 -8.271 4.968 1.00 32.45 96 LEU A C 1
ATOM 753 O O . LEU A 1 96 ? 41.202 -7.203 5.479 1.00 33.26 96 LEU A O 1
ATOM 758 N N . SER A 1 97 ? 41.565 -9.397 5.090 1.00 32.76 97 SER A N 1
ATOM 759 C CA . SER A 1 97 ? 42.874 -9.388 5.754 1.00 34.25 97 SER A CA 1
ATOM 760 C C . SER A 1 97 ? 43.877 -8.513 5.009 1.00 32.77 97 SER A C 1
ATOM 761 O O . SER A 1 97 ? 44.638 -7.749 5.626 1.00 32.59 97 SER A O 1
ATOM 764 N N . ASP A 1 98 ? 43.906 -8.630 3.679 1.00 30.71 98 ASP A N 1
ATOM 765 C CA . ASP A 1 98 ? 44.805 -7.820 2.863 1.00 28.70 98 ASP A CA 1
ATOM 766 C C . ASP A 1 98 ? 44.494 -6.342 3.044 1.00 31.31 98 ASP A C 1
ATOM 767 O O . ASP A 1 98 ? 45.402 -5.509 3.172 1.00 30.52 98 ASP A O 1
ATOM 772 N N . LEU A 1 99 ? 43.204 -6.003 3.056 1.00 29.20 99 LEU A N 1
ATOM 773 C CA . LEU A 1 99 ? 42.787 -4.622 3.265 1.00 30.29 99 LEU A CA 1
ATOM 774 C C . LEU A 1 99 ? 43.187 -4.134 4.641 1.00 31.02 99 LEU A C 1
ATOM 775 O O . LEU A 1 99 ? 43.570 -2.972 4.808 1.00 31.52 99 LEU A O 1
ATOM 780 N N . ASP A 1 100 ? 43.053 -4.982 5.655 1.00 31.59 100 ASP A N 1
ATOM 781 C CA . ASP A 1 100 ? 43.461 -4.537 6.972 1.00 34.35 100 ASP A CA 1
ATOM 782 C C . ASP A 1 100 ? 44.952 -4.230 6.987 1.00 35.40 100 ASP A C 1
ATOM 783 O O . ASP A 1 100 ? 45.384 -3.276 7.646 1.00 34.99 100 ASP A O 1
ATOM 788 N N . ALA A 1 101 ? 45.751 -5.007 6.241 1.00 31.26 101 ALA A N 1
ATOM 789 C CA . ALA A 1 101 ? 47.178 -4.690 6.129 1.00 31.83 101 ALA A CA 1
ATOM 790 C C . ALA A 1 101 ? 47.407 -3.353 5.414 1.00 29.66 101 ALA A C 1
ATOM 791 O O . ALA A 1 101 ? 48.245 -2.544 5.843 1.00 30.76 101 ALA A O 1
ATOM 793 N N . ILE A 1 102 ? 46.686 -3.110 4.321 1.00 28.55 102 ILE A N 1
ATOM 794 C CA . ILE A 1 102 ? 46.852 -1.845 3.601 1.00 28.04 102 ILE A CA 1
ATOM 795 C C . ILE A 1 102 ? 46.467 -0.669 4.499 1.00 28.19 102 ILE A C 1
ATOM 796 O O . ILE A 1 102 ? 47.216 0.307 4.635 1.00 24.97 102 ILE A O 1
ATOM 801 N N . LEU A 1 103 ? 45.288 -0.748 5.122 1.00 27.21 103 LEU A N 1
ATOM 802 C CA . LEU A 1 103 ? 44.807 0.346 5.958 1.00 27.45 103 LEU A CA 1
ATOM 803 C C . LEU A 1 103 ? 45.690 0.546 7.175 1.00 28.29 103 LEU A C 1
ATOM 804 O O . LEU A 1 103 ? 45.899 1.681 7.613 1.00 27.68 103 LEU A O 1
ATOM 809 N N . SER A 1 104 ? 46.220 -0.540 7.740 1.00 28.23 104 SER A N 1
ATOM 810 C CA . SER A 1 104 ? 47.090 -0.410 8.897 1.00 30.74 104 SER A 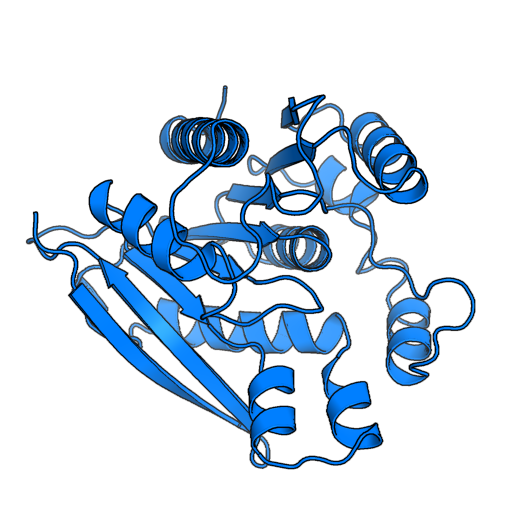CA 1
ATOM 811 C C . SER A 1 104 ? 48.393 0.277 8.527 1.00 29.65 104 SER A C 1
ATOM 812 O O . SER A 1 104 ? 48.873 1.146 9.262 1.00 31.34 104 SER A O 1
ATOM 815 N N . ASN A 1 105 ? 48.995 -0.108 7.400 1.00 28.93 105 ASN A N 1
ATOM 816 C CA . ASN A 1 105 ? 50.208 0.579 6.973 1.00 30.50 105 ASN A CA 1
ATOM 817 C C . ASN A 1 105 ? 49.927 2.039 6.626 1.00 29.69 105 ASN A C 1
ATOM 818 O O . ASN A 1 105 ? 50.736 2.925 6.931 1.00 29.90 105 ASN A O 1
ATOM 823 N N . LEU A 1 106 ? 48.785 2.313 5.997 1.00 27.19 106 LEU A N 1
ATOM 824 C CA . LEU A 1 106 ? 48.416 3.702 5.722 1.00 28.50 106 LEU A CA 1
ATOM 825 C C . LEU A 1 106 ? 48.266 4.505 7.017 1.00 28.27 106 LEU A C 1
ATOM 826 O O . LEU A 1 106 ? 48.857 5.582 7.175 1.00 28.45 106 LEU A O 1
ATOM 831 N N . ARG A 1 107 ? 47.488 3.986 7.963 1.00 27.42 107 ARG A N 1
ATOM 832 C CA . ARG A 1 107 ? 47.138 4.760 9.149 1.00 27.33 107 ARG A CA 1
ATOM 833 C C . ARG A 1 107 ? 48.309 4.897 10.107 1.00 31.46 107 ARG A C 1
ATOM 834 O O . ARG A 1 107 ? 48.328 5.826 10.923 1.00 30.50 107 ARG A O 1
ATOM 842 N N . GLU A 1 108 ? 49.282 3.995 10.032 1.00 31.02 108 GLU A N 1
ATOM 843 C CA . GLU A 1 108 ? 50.508 4.123 10.794 1.00 32.45 108 GLU A CA 1
ATOM 844 C C . GLU A 1 108 ? 51.547 4.961 10.064 1.00 32.59 108 GLU A C 1
ATOM 845 O O . GLU A 1 108 ? 52.694 5.037 10.523 1.00 33.76 108 GLU A O 1
ATOM 851 N N . HIS A 1 109 ? 51.170 5.574 8.937 1.00 31.47 109 HIS A N 1
ATOM 852 C CA . HIS A 1 109 ? 52.042 6.481 8.179 1.00 34.32 109 HIS A CA 1
ATOM 853 C C . HIS A 1 109 ? 53.305 5.781 7.688 1.00 33.79 109 HIS A C 1
ATOM 854 O O . HIS A 1 109 ? 54.401 6.339 7.729 1.00 35.64 109 HIS A O 1
ATOM 861 N N . ARG A 1 110 ? 53.140 4.556 7.190 1.00 31.35 110 ARG A N 1
ATOM 862 C CA . ARG A 1 110 ? 54.253 3.738 6.732 1.00 32.74 110 ARG A CA 1
ATOM 863 C C . ARG A 1 110 ? 54.343 3.696 5.205 1.00 32.46 110 ARG A C 1
ATOM 864 O O . ARG A 1 110 ? 55.358 3.238 4.668 1.00 32.89 110 ARG A O 1
ATOM 872 N N . LEU A 1 111 ? 53.310 4.156 4.500 1.00 29.57 111 LEU A N 1
ATOM 873 C CA . LEU A 1 111 ? 53.340 4.195 3.041 1.00 30.00 111 LEU A CA 1
ATOM 874 C C . LEU A 1 111 ? 54.122 5.416 2.563 1.00 30.64 111 LEU A C 1
ATOM 875 O O . LEU A 1 111 ? 54.334 6.364 3.324 1.00 30.54 111 LEU A O 1
ATOM 880 N N . PRO A 1 112 ? 54.574 5.413 1.305 1.00 29.38 112 PRO A N 1
ATOM 881 C CA . PRO A 1 112 ? 55.373 6.544 0.808 1.00 32.12 112 PRO A CA 1
ATOM 882 C C . PRO A 1 112 ? 54.643 7.878 0.937 1.00 29.63 112 PRO A C 1
ATOM 883 O O . PRO A 1 112 ? 53.433 7.968 0.726 1.00 26.72 112 PRO A O 1
ATOM 887 N N . LEU A 1 113 ? 55.410 8.925 1.260 1.00 30.31 113 LEU A N 1
ATOM 888 C CA . LEU A 1 113 ? 54.892 10.300 1.315 1.00 32.14 113 LEU A CA 1
ATOM 889 C C . LEU A 1 113 ? 53.716 10.429 2.285 1.00 31.81 113 LEU A C 1
ATOM 890 O O . LEU A 1 113 ? 52.770 11.191 2.045 1.00 28.95 113 LEU A O 1
ATOM 895 N N . ALA A 1 114 ? 53.809 9.716 3.416 1.00 31.04 114 ALA A N 1
ATOM 896 C CA . ALA A 1 114 ? 52.684 9.625 4.344 1.00 32.44 114 ALA A CA 1
ATOM 897 C C . ALA A 1 114 ? 52.292 10.986 4.899 1.00 32.06 114 ALA A C 1
ATOM 898 O O . ALA A 1 114 ? 51.121 11.202 5.250 1.00 31.08 114 ALA A O 1
ATOM 900 N N . GLU A 1 115 ? 53.238 11.922 4.970 1.00 29.91 115 GLU A N 1
ATOM 901 C CA . GLU A 1 115 ? 52.909 13.236 5.511 1.00 33.34 115 GLU A CA 1
ATOM 902 C C . GLU A 1 115 ? 51.896 13.977 4.642 1.00 31.62 115 GLU A C 1
ATOM 903 O O . GLU A 1 115 ? 51.347 14.993 5.079 1.00 31.24 115 GLU A O 1
ATOM 909 N N . GLN A 1 116 ? 51.634 13.503 3.433 1.00 28.37 116 GLN A N 1
ATOM 910 C CA . GLN A 1 116 ? 50.692 14.153 2.535 1.00 29.73 116 GLN A CA 1
ATOM 911 C C . GLN A 1 116 ? 49.316 13.502 2.529 1.00 26.81 116 GLN A C 1
ATOM 912 O O . GLN A 1 116 ? 48.455 13.909 1.741 1.00 26.35 116 GLN A O 1
ATOM 918 N N . ALA A 1 117 ? 49.082 12.517 3.391 1.00 25.44 117 ALA A N 1
ATOM 919 C CA . ALA A 1 117 ? 47.789 11.845 3.490 1.00 25.93 117 ALA A CA 1
ATOM 920 C C . ALA A 1 117 ? 47.023 12.384 4.687 1.00 28.00 117 ALA A C 1
ATOM 921 O O . ALA A 1 117 ? 47.583 12.569 5.771 1.00 28.31 117 ALA A O 1
ATOM 923 N N . GLU A 1 118 ? 45.743 12.622 4.497 1.00 26.45 118 GLU A N 1
ATOM 924 C CA . GLU A 1 118 ? 44.872 12.987 5.604 1.00 26.71 118 GLU A CA 1
ATOM 925 C C . GLU A 1 118 ? 44.150 11.699 5.976 1.00 25.86 118 GLU A C 1
ATOM 926 O O . GLU A 1 118 ? 43.142 11.343 5.363 1.00 22.03 118 GLU A O 1
ATOM 932 N N . THR A 1 119 ? 44.679 10.987 6.969 1.00 26.74 119 THR A N 1
ATOM 933 C CA . THR A 1 119 ? 44.023 9.746 7.357 1.00 28.02 119 THR A CA 1
ATOM 934 C C . THR A 1 119 ? 42.736 9.983 8.139 1.00 26.16 119 THR A C 1
ATOM 935 O O . THR A 1 119 ? 42.018 9.014 8.407 1.00 26.98 119 THR A O 1
ATOM 939 N N . GLU A 1 120 ? 42.418 11.223 8.520 1.00 23.69 120 GLU A N 1
ATOM 940 C CA . GLU A 1 120 ? 41.057 11.431 9.004 1.00 26.07 120 GLU A CA 1
ATOM 941 C C . GLU A 1 120 ? 40.012 11.453 7.903 1.00 25.14 120 GLU A C 1
ATOM 942 O O . GLU A 1 120 ? 38.829 11.630 8.221 1.00 24.38 120 GLU A O 1
ATOM 948 N N . ARG A 1 121 ? 40.386 11.339 6.631 1.00 22.39 121 ARG A N 1
ATOM 949 C CA . ARG A 1 121 ? 39.384 11.340 5.553 1.00 22.85 121 ARG A CA 1
ATOM 950 C C . ARG A 1 121 ? 39.671 10.223 4.562 1.00 22.90 121 ARG A C 1
ATOM 951 O O . ARG A 1 121 ? 40.082 10.482 3.424 1.00 22.24 121 ARG A O 1
ATOM 959 N N . ILE A 1 122 ? 39.323 8.992 4.925 1.00 21.18 122 ILE A N 1
ATOM 960 C CA . ILE A 1 122 ? 39.624 7.831 4.093 1.00 20.90 122 ILE A CA 1
ATOM 961 C C . ILE A 1 122 ? 38.330 7.363 3.455 1.00 22.83 122 ILE A C 1
ATOM 962 O O . ILE A 1 122 ? 37.322 7.216 4.148 1.00 21.78 122 ILE A O 1
ATOM 967 N N . SER A 1 123 ? 38.354 7.152 2.136 1.00 20.45 123 SER A N 1
ATOM 968 C CA . SER A 1 123 ? 37.272 6.521 1.391 1.00 21.52 123 SER A CA 1
ATOM 969 C C . SER A 1 123 ? 37.793 5.272 0.687 1.00 21.64 123 SER A C 1
ATOM 970 O O . SER A 1 123 ? 38.990 5.150 0.413 1.00 19.98 123 SER A O 1
ATOM 973 N N . LEU A 1 124 ? 36.876 4.348 0.397 1.00 18.86 124 LEU A N 1
ATOM 974 C CA . LEU A 1 124 ? 37.182 3.139 -0.359 1.00 20.60 124 LEU A CA 1
ATOM 975 C C . LEU A 1 124 ? 36.456 3.143 -1.698 1.00 20.40 124 LEU A C 1
ATOM 976 O O . LEU A 1 124 ? 35.290 3.551 -1.781 1.00 20.01 124 LEU A O 1
ATOM 981 N N . LEU A 1 125 ? 37.123 2.623 -2.729 1.00 19.08 125 LEU A N 1
ATOM 982 C CA . LEU A 1 125 ? 36.477 2.341 -4.008 1.00 20.13 125 LEU A CA 1
ATOM 983 C C . LEU A 1 125 ? 36.780 0.894 -4.353 1.00 21.56 125 LEU A C 1
ATOM 984 O O . LEU A 1 125 ? 37.954 0.509 -4.404 1.00 20.20 125 LEU A O 1
ATOM 989 N N . GLY A 1 126 ? 35.741 0.093 -4.570 1.00 20.54 126 GLY A N 1
ATOM 990 C CA . GLY A 1 126 ? 35.923 -1.316 -4.901 1.00 21.40 126 GLY A CA 1
ATOM 991 C C . GLY A 1 126 ? 35.161 -1.705 -6.151 1.00 22.27 126 GLY A C 1
ATOM 992 O O . GLY A 1 126 ? 34.014 -1.313 -6.339 1.00 22.25 126 GLY A O 1
ATOM 993 N N . HIS A 1 127 ? 35.805 -2.514 -6.992 1.00 22.44 127 HIS A N 1
ATOM 994 C CA . HIS A 1 127 ? 35.216 -2.982 -8.251 1.00 22.82 127 HIS A CA 1
ATOM 995 C C . HIS A 1 127 ? 34.734 -4.424 -8.095 1.00 24.41 127 HIS A C 1
ATOM 996 O O . HIS A 1 127 ? 35.452 -5.264 -7.547 1.00 23.75 127 HIS A O 1
ATOM 1003 N N . ALA A 1 128 ? 33.512 -4.699 -8.560 1.00 24.47 128 ALA A N 1
ATOM 1004 C CA . ALA A 1 128 ? 33.014 -6.063 -8.780 1.00 26.02 128 ALA A CA 1
ATOM 1005 C C . ALA A 1 128 ? 33.000 -6.785 -7.439 1.00 26.46 128 ALA A C 1
ATOM 1006 O O . ALA A 1 128 ? 32.344 -6.283 -6.508 1.00 25.77 128 ALA A O 1
ATOM 1008 N N . ARG A 1 129 ? 33.675 -7.927 -7.274 1.00 26.49 129 ARG A N 1
ATOM 1009 C CA . ARG A 1 129 ? 33.565 -8.598 -5.978 1.00 28.37 129 ARG A CA 1
ATOM 1010 C C . ARG A 1 129 ? 34.112 -7.724 -4.855 1.00 27.59 129 ARG A C 1
ATOM 1011 O O . ARG A 1 129 ? 33.614 -7.786 -3.722 1.00 26.96 129 ARG A O 1
ATOM 1019 N N . ALA A 1 130 ? 35.099 -6.866 -5.152 1.00 25.41 130 ALA A N 1
ATOM 1020 C CA . ALA A 1 130 ? 35.629 -5.999 -4.099 1.00 25.67 130 ALA A CA 1
ATOM 1021 C C . ALA A 1 130 ? 34.672 -4.862 -3.756 1.00 24.90 130 ALA A C 1
ATOM 1022 O O . ALA A 1 130 ? 34.843 -4.214 -2.717 1.00 25.78 130 ALA A O 1
ATOM 1024 N N . GLY A 1 131 ? 33.655 -4.624 -4.586 1.00 26.35 131 GLY A N 1
ATOM 1025 C CA . GLY A 1 131 ? 32.545 -3.801 -4.140 1.00 24.68 131 GLY A CA 1
ATOM 1026 C C . GLY A 1 131 ? 31.915 -4.368 -2.883 1.00 26.08 131 GLY A C 1
ATOM 1027 O O . GLY A 1 131 ? 31.690 -3.644 -1.909 1.00 26.50 131 GLY A O 1
ATOM 1028 N N . GLY A 1 132 ? 31.686 -5.686 -2.867 1.00 26.92 132 GLY A N 1
ATOM 1029 C CA . GLY A 1 132 ? 31.125 -6.316 -1.680 1.00 27.02 132 GLY A CA 1
ATOM 1030 C C . GLY A 1 132 ? 32.085 -6.290 -0.502 1.00 28.30 132 GLY A C 1
ATOM 1031 O O . GLY A 1 132 ? 31.725 -5.877 0.613 1.00 27.79 132 GLY A O 1
ATOM 1032 N N . SER A 1 133 ? 33.333 -6.695 -0.739 1.00 26.65 133 SER A N 1
ATOM 1033 C CA . SER A 1 133 ? 34.287 -6.743 0.361 1.00 25.49 133 SER A CA 1
ATOM 1034 C C . SER A 1 133 ? 34.523 -5.349 0.930 1.00 25.06 133 SER A C 1
ATOM 1035 O O . SER A 1 133 ? 34.636 -5.182 2.155 1.00 24.60 133 SER A O 1
ATOM 1038 N N . ASN A 1 134 ? 34.541 -4.325 0.064 1.00 23.53 134 ASN A N 1
ATOM 1039 C CA . ASN A 1 134 ? 34.751 -2.971 0.557 1.00 23.37 134 ASN A CA 1
ATOM 1040 C C . ASN A 1 134 ? 33.572 -2.512 1.412 1.00 26.36 134 ASN A C 1
ATOM 1041 O O . ASN A 1 134 ? 33.777 -1.865 2.449 1.00 25.14 134 ASN A O 1
ATOM 1046 N N . ILE A 1 135 ? 32.337 -2.896 1.050 1.00 24.92 135 ILE A N 1
ATOM 1047 C CA . ILE A 1 135 ? 31.219 -2.529 1.925 1.00 24.20 135 ILE A CA 1
ATOM 1048 C C . ILE A 1 135 ? 31.393 -3.197 3.280 1.00 26.52 135 ILE A C 1
ATOM 1049 O O . ILE A 1 135 ? 31.253 -2.552 4.339 1.00 25.51 135 ILE A O 1
ATOM 1054 N N . ILE A 1 136 ? 31.803 -4.469 3.276 1.00 26.13 136 ILE A N 1
ATOM 1055 C CA . ILE A 1 136 ? 32.006 -5.152 4.548 1.00 24.50 136 ILE A CA 1
ATOM 1056 C C . ILE A 1 136 ? 33.063 -4.418 5.344 1.00 26.07 136 ILE A C 1
ATOM 1057 O O . ILE A 1 136 ? 32.838 -4.022 6.501 1.00 26.06 136 ILE A O 1
ATOM 1062 N N . PHE A 1 137 ? 34.193 -4.116 4.692 1.00 25.58 137 PHE A N 1
ATOM 1063 C CA . PHE A 1 137 ? 35.268 -3.482 5.441 1.00 25.30 137 PHE A CA 1
ATOM 1064 C C . PHE A 1 137 ? 34.798 -2.136 5.966 1.00 24.85 137 PHE A C 1
ATOM 1065 O O . PHE A 1 137 ? 34.995 -1.813 7.147 1.00 25.32 137 PHE A O 1
ATOM 1073 N N . ALA A 1 138 ? 34.082 -1.381 5.122 1.00 24.69 138 ALA A N 1
ATOM 1074 C CA . ALA A 1 138 ? 33.638 -0.055 5.541 1.00 24.69 138 ALA A CA 1
ATOM 1075 C C . ALA A 1 138 ? 32.686 -0.160 6.716 1.00 25.82 138 ALA A C 1
ATOM 1076 O O . ALA A 1 138 ? 32.755 0.633 7.671 1.00 26.79 138 ALA A O 1
ATOM 1078 N N . ALA A 1 139 ? 31.797 -1.151 6.685 1.00 25.31 139 ALA A N 1
ATOM 1079 C CA . ALA A 1 139 ? 30.815 -1.231 7.756 1.00 26.58 139 ALA A CA 1
ATOM 1080 C C . ALA A 1 139 ? 31.485 -1.595 9.070 1.00 27.21 139 ALA A C 1
ATOM 1081 O O . ALA A 1 139 ? 31.004 -1.204 10.152 1.00 26.18 139 ALA A O 1
ATOM 1083 N N . GLU A 1 140 ? 32.612 -2.303 8.998 1.00 26.45 140 GLU A N 1
ATOM 1084 C CA . GLU A 1 140 ? 33.262 -2.829 10.191 1.00 26.06 140 GLU A CA 1
ATOM 1085 C C . GLU A 1 140 ? 34.331 -1.907 10.759 1.00 25.65 140 GLU A C 1
ATOM 1086 O O . GLU A 1 140 ? 34.900 -2.229 11.816 1.00 26.94 140 GLU A O 1
ATOM 1092 N N . HIS A 1 141 ? 34.602 -0.771 10.112 1.00 25.22 141 HIS A N 1
ATOM 1093 C CA . HIS A 1 141 ? 35.678 0.122 10.536 1.00 27.29 141 HIS A CA 1
ATOM 1094 C C . HIS A 1 141 ? 35.217 1.578 10.531 1.00 24.64 141 HIS A C 1
ATOM 1095 O O . HIS A 1 141 ? 34.932 2.143 9.466 1.00 23.75 141 HIS A O 1
ATOM 1102 N N . SER A 1 142 ? 35.221 2.179 11.725 1.00 25.62 142 SER A N 1
ATOM 1103 C CA . SER A 1 142 ? 34.671 3.514 11.943 1.00 26.77 142 SER A CA 1
ATOM 1104 C C . SER A 1 142 ? 35.422 4.568 11.153 1.00 23.83 142 SER A C 1
ATOM 1105 O O . SER A 1 142 ? 34.868 5.632 10.847 1.00 24.72 142 SER A O 1
ATOM 1108 N N . TYR A 1 143 ? 36.689 4.321 10.870 1.00 24.34 143 TYR A N 1
ATOM 1109 C CA . TYR A 1 143 ? 37.511 5.329 10.207 1.00 25.46 143 TYR A CA 1
ATOM 1110 C C . TYR A 1 143 ? 37.325 5.363 8.696 1.00 24.42 143 TYR A C 1
ATOM 1111 O O . TYR A 1 143 ? 37.941 6.215 8.045 1.00 23.62 143 TYR A O 1
ATOM 1120 N N . ILE A 1 144 ? 36.497 4.487 8.117 1.00 22.82 144 ILE A N 1
ATOM 1121 C CA . ILE A 1 144 ? 36.166 4.560 6.689 1.00 23.11 144 ILE A CA 1
ATOM 1122 C C . ILE A 1 144 ? 34.979 5.509 6.549 1.00 24.07 144 ILE A C 1
ATOM 1123 O O . ILE A 1 144 ? 33.891 5.224 7.054 1.00 25.07 144 ILE A O 1
ATOM 1128 N N . GLY A 1 145 ? 35.179 6.650 5.895 1.00 22.27 145 GLY A N 1
ATOM 1129 C CA . GLY A 1 145 ? 34.132 7.665 5.884 1.00 23.62 145 GLY A CA 1
ATOM 1130 C C . GLY A 1 145 ? 33.102 7.508 4.781 1.00 24.87 145 GLY A C 1
ATOM 1131 O O . GLY A 1 145 ? 31.960 7.969 4.934 1.00 25.05 145 GLY A O 1
ATOM 1132 N N . SER A 1 146 ? 33.480 6.898 3.655 1.00 23.53 146 SER A N 1
ATOM 1133 C CA . SER A 1 146 ? 32.487 6.551 2.642 1.00 24.01 146 SER A CA 1
ATOM 1134 C C . SER A 1 146 ? 33.068 5.422 1.810 1.00 23.58 146 SER A C 1
ATOM 1135 O O . SER A 1 146 ? 34.280 5.183 1.802 1.00 21.99 146 SER A O 1
ATOM 1138 N N . VAL A 1 147 ? 32.201 4.774 1.052 1.00 23.41 147 VAL A N 1
ATOM 1139 C CA . VAL A 1 147 ? 32.628 3.675 0.198 1.00 21.50 147 VAL A CA 1
ATOM 1140 C C . VAL A 1 147 ? 31.795 3.709 -1.074 1.00 22.53 147 VAL A C 1
ATOM 1141 O O . VAL A 1 147 ? 30.606 4.034 -1.041 1.00 23.18 147 VAL A O 1
ATOM 1145 N N . ILE A 1 148 ? 32.449 3.437 -2.200 1.00 21.15 148 ILE A N 1
ATOM 1146 C CA . ILE A 1 148 ? 31.812 3.376 -3.512 1.00 22.59 148 ILE A CA 1
ATOM 1147 C C . ILE A 1 148 ? 32.086 1.992 -4.086 1.00 22.05 148 ILE A C 1
ATOM 1148 O O . ILE A 1 148 ? 33.217 1.499 -4.009 1.00 21.83 148 ILE A O 1
ATOM 1153 N N . ALA A 1 149 ? 31.047 1.357 -4.629 1.00 22.08 149 ALA A N 1
ATOM 1154 C CA . ALA A 1 149 ? 31.173 0.084 -5.319 1.00 21.42 149 ALA A CA 1
ATOM 1155 C C . ALA A 1 149 ? 30.869 0.305 -6.796 1.00 22.95 149 ALA A C 1
ATOM 1156 O O . ALA A 1 149 ? 29.868 0.948 -7.137 1.00 22.76 149 ALA A O 1
ATOM 1158 N N . TRP A 1 150 ? 31.721 -0.235 -7.668 1.00 22.20 150 TRP A N 1
ATOM 1159 C CA . TRP A 1 150 ? 31.499 -0.206 -9.116 1.00 22.64 150 TRP A CA 1
ATOM 1160 C C . TRP A 1 150 ? 31.141 -1.618 -9.573 1.00 24.76 150 TRP A C 1
ATOM 1161 O O . TRP A 1 150 ? 31.988 -2.518 -9.528 1.00 24.06 150 TRP A O 1
ATOM 1172 N N . ASN A 1 151 ? 29.905 -1.808 -10.029 1.00 22.82 151 ASN A N 1
ATOM 1173 C CA . ASN A 1 151 ? 29.485 -3.081 -10.622 1.00 26.22 151 ASN A CA 1
ATOM 1174 C C . ASN A 1 151 ? 29.666 -4.229 -9.639 1.00 25.23 151 ASN A C 1
ATOM 1175 O O . ASN A 1 151 ? 30.026 -5.346 -10.015 1.00 25.60 151 ASN A O 1
ATOM 1180 N N . GLY A 1 152 ? 29.426 -3.935 -8.368 1.00 25.16 152 GLY A N 1
ATOM 1181 C CA . GLY A 1 152 ? 29.404 -4.941 -7.335 1.00 26.15 152 GLY A CA 1
ATOM 1182 C C . GLY A 1 152 ? 28.740 -4.355 -6.114 1.00 27.97 152 GLY A C 1
ATOM 1183 O O . GLY A 1 152 ? 28.198 -3.244 -6.153 1.00 26.49 152 GLY A O 1
ATOM 1184 N N . GLY A 1 153 ? 28.794 -5.111 -5.020 1.00 28.63 153 GLY A N 1
ATOM 1185 C CA . GLY A 1 153 ? 28.119 -4.702 -3.812 1.00 29.12 153 GLY A CA 1
ATOM 1186 C C . GLY A 1 153 ? 27.242 -5.759 -3.166 1.00 32.73 153 GLY A C 1
ATOM 1187 O O . GLY A 1 153 ? 27.268 -5.905 -1.936 1.00 34.15 153 GLY A O 1
ATOM 1188 N N . PRO A 1 154 ? 26.471 -6.527 -3.945 1.00 33.48 154 PRO A N 1
ATOM 1189 C CA . PRO A 1 154 ? 25.651 -7.601 -3.343 1.00 36.12 154 PRO A CA 1
ATOM 1190 C C . PRO A 1 154 ? 26.522 -8.608 -2.612 1.00 38.80 154 PRO A C 1
ATOM 1191 O O . PRO A 1 154 ? 27.740 -8.655 -2.836 1.00 39.54 154 PRO A O 1
ATOM 1195 N N . PRO A 1 155 ? 25.944 -9.397 -1.703 1.00 39.75 155 PRO A N 1
ATOM 1196 C CA . PRO A 1 155 ? 26.753 -10.279 -0.838 1.00 41.82 155 PRO A CA 1
ATOM 1197 C C . PRO A 1 155 ? 27.618 -11.220 -1.656 1.00 47.70 155 PRO A C 1
ATOM 1198 O O . PRO A 1 155 ? 27.152 -11.787 -2.659 1.00 46.29 155 PRO A O 1
ATOM 1202 N N . PRO A 1 156 ? 28.882 -11.414 -1.261 1.00 49.58 156 PRO A N 1
ATOM 1203 C CA . PRO A 1 156 ? 29.713 -12.433 -1.926 1.00 49.39 156 PRO A CA 1
ATOM 1204 C C . PRO A 1 156 ? 29.077 -13.818 -1.896 1.00 52.72 156 PRO A C 1
ATOM 1205 O O . PRO A 1 156 ? 28.518 -14.262 -0.888 1.00 56.79 156 PRO A O 1
ATOM 1209 N N . LYS A 1 157 ? 29.173 -14.502 -3.030 1.00 58.00 157 LYS A N 1
ATOM 1210 C CA . LYS A 1 157 ? 28.513 -15.775 -3.250 1.00 54.33 157 LYS A CA 1
ATOM 1211 C C . LYS A 1 157 ? 29.525 -16.873 -3.539 1.00 61.09 157 LYS A C 1
ATOM 1212 O O . LYS A 1 157 ? 30.607 -16.628 -4.081 1.00 63.77 157 LYS A O 1
ATOM 1218 N N . ALA A 1 158 ? 29.140 -18.099 -3.193 1.00 63.70 158 ALA A N 1
ATOM 1219 C CA . ALA A 1 158 ? 29.917 -19.289 -3.500 1.00 63.95 158 ALA A CA 1
ATOM 1220 C C . ALA A 1 158 ? 29.395 -19.988 -4.741 1.00 69.94 158 ALA A C 1
ATOM 1221 O O . ALA A 1 158 ? 29.569 -21.209 -4.879 1.00 68.88 158 ALA A O 1
ATOM 1223 N N . ALA A 1 159 ? 28.751 -19.240 -5.646 1.00 69.60 159 ALA A N 1
ATOM 1224 C CA . ALA A 1 159 ? 27.843 -19.846 -6.631 1.00 70.93 159 ALA A CA 1
ATOM 1225 C C . ALA A 1 159 ? 26.986 -20.834 -5.835 1.00 69.71 159 ALA A C 1
ATOM 1226 O O . ALA A 1 159 ? 26.451 -20.459 -4.780 1.00 70.32 159 ALA A O 1
ATOM 1228 N N . ALA A 1 160 ? 26.871 -22.096 -6.252 1.00 71.73 160 ALA A N 1
ATOM 1229 C CA . ALA A 1 160 ? 26.364 -23.129 -5.352 1.00 73.59 160 ALA A CA 1
ATOM 1230 C C . ALA A 1 160 ? 27.516 -23.928 -4.749 1.00 74.67 160 ALA A C 1
ATOM 1231 O O . ALA A 1 160 ? 27.768 -23.855 -3.539 1.00 75.21 160 ALA A O 1
ATOM 1233 N N . GLY A 1 161 ? 28.262 -24.641 -5.592 1.00 73.47 161 GLY A N 1
ATOM 1234 C CA . GLY A 1 161 ? 29.550 -25.186 -5.223 1.00 68.79 161 GLY A CA 1
ATOM 1235 C C . GLY A 1 161 ? 30.578 -24.667 -6.204 1.00 67.03 161 GLY A C 1
ATOM 1236 O O . GLY A 1 161 ? 30.637 -25.106 -7.360 1.00 68.23 161 GLY A O 1
ATOM 1237 N N . ASN A 1 162 ? 31.407 -23.743 -5.737 1.00 65.63 162 ASN A N 1
ATOM 1238 C CA . ASN A 1 162 ? 32.382 -23.095 -6.588 1.00 63.06 162 ASN A CA 1
ATOM 1239 C C . ASN A 1 162 ? 33.443 -24.130 -6.975 1.00 63.00 162 ASN A C 1
ATOM 1240 O O . ASN A 1 162 ? 33.570 -25.172 -6.321 1.00 61.45 162 ASN A O 1
ATOM 1245 N N . PRO A 1 163 ? 34.177 -23.903 -8.068 1.00 63.63 163 PRO A N 1
ATOM 1246 C CA . PRO A 1 163 ? 35.386 -24.711 -8.298 1.00 61.39 163 PRO A CA 1
ATOM 1247 C C . PRO A 1 163 ? 36.388 -24.586 -7.159 1.00 59.80 163 PRO A C 1
ATOM 1248 O O . PRO A 1 163 ? 37.210 -25.491 -6.963 1.00 62.00 163 PRO A O 1
ATOM 1252 N N . ASN A 1 164 ? 36.315 -23.496 -6.391 1.00 57.65 164 ASN A N 1
ATOM 1253 C CA . ASN A 1 164 ? 37.213 -23.234 -5.277 1.00 55.45 164 ASN A CA 1
ATOM 1254 C C . ASN A 1 164 ? 36.549 -23.714 -3.996 1.00 54.93 164 ASN A C 1
ATOM 1255 O O . ASN A 1 164 ? 35.576 -23.088 -3.545 1.00 56.13 164 ASN A O 1
ATOM 1260 N N . PRO A 1 165 ? 37.036 -24.785 -3.358 1.00 55.92 165 PRO A N 1
ATOM 1261 C CA . PRO A 1 165 ? 36.414 -25.227 -2.097 1.00 54.53 165 PRO A CA 1
ATOM 1262 C C . PRO A 1 165 ? 36.680 -24.279 -0.931 1.00 54.61 165 PRO A C 1
ATOM 1263 O O . PRO A 1 165 ? 35.891 -24.258 0.028 1.00 55.28 165 PRO A O 1
ATOM 1267 N N . PHE A 1 166 ? 37.760 -23.495 -0.984 1.00 52.44 166 PHE A N 1
ATOM 1268 C CA . PHE A 1 166 ? 38.026 -22.546 0.091 1.00 52.79 166 PHE A CA 1
ATOM 1269 C C . PHE A 1 166 ? 37.016 -21.411 0.068 1.00 50.06 166 PHE A C 1
ATOM 1270 O O . PHE A 1 166 ? 36.578 -20.937 1.124 1.00 50.25 166 PHE A O 1
ATOM 1278 N N . ILE A 1 167 ? 36.616 -20.980 -1.127 1.00 48.26 167 ILE A N 1
ATOM 1279 C CA . ILE A 1 167 ? 35.551 -19.992 -1.235 1.00 48.37 167 ILE A CA 1
ATOM 1280 C C . ILE A 1 167 ? 34.234 -20.555 -0.704 1.00 49.71 167 ILE A C 1
ATOM 1281 O O . ILE A 1 167 ? 33.474 -19.849 -0.022 1.00 48.66 167 ILE A O 1
ATOM 1286 N N . ASN A 1 168 ? 33.942 -21.832 -0.989 1.00 51.34 168 ASN A N 1
ATOM 1287 C CA . ASN A 1 168 ? 32.707 -22.422 -0.474 1.00 52.24 168 ASN A CA 1
ATOM 1288 C C . ASN A 1 168 ? 32.694 -22.433 1.045 1.00 52.22 168 ASN A C 1
ATOM 1289 O O . ASN A 1 168 ? 31.700 -22.034 1.663 1.00 53.59 168 ASN A O 1
ATOM 1294 N N . ASP A 1 169 ? 33.783 -22.909 1.668 1.00 52.06 169 ASP A N 1
ATOM 1295 C CA . ASP A 1 169 ? 33.846 -22.886 3.129 1.00 54.43 169 ASP A CA 1
ATOM 1296 C C . ASP A 1 169 ? 33.748 -21.460 3.670 1.00 50.33 169 ASP A C 1
ATOM 1297 O O . ASP A 1 169 ? 33.092 -21.226 4.693 1.00 51.58 169 ASP A O 1
ATOM 1302 N N . ASP A 1 170 ? 34.398 -20.502 3.005 1.00 47.39 170 ASP A N 1
ATOM 1303 C CA . ASP A 1 170 ? 34.388 -19.121 3.487 1.00 44.84 170 ASP A CA 1
ATOM 1304 C C . ASP A 1 170 ? 32.972 -18.559 3.511 1.00 47.94 170 ASP A C 1
ATOM 1305 O O . ASP A 1 170 ? 32.516 -18.004 4.528 1.00 46.82 170 ASP A O 1
ATOM 1310 N N . VAL A 1 171 ? 32.255 -18.714 2.396 1.00 48.16 171 VAL A N 1
ATOM 1311 C CA . VAL A 1 171 ? 30.874 -18.251 2.311 1.00 49.86 171 VAL A CA 1
ATOM 1312 C C . VAL A 1 171 ? 30.006 -18.968 3.334 1.00 48.76 171 VAL A C 1
ATOM 1313 O O . VAL A 1 171 ? 29.134 -18.361 3.969 1.00 47.82 171 VAL A O 1
ATOM 1317 N N . GLU A 1 172 ? 30.244 -20.262 3.522 1.00 49.44 172 GLU A N 1
ATOM 1318 C CA . GLU A 1 172 ? 29.442 -21.044 4.452 1.00 50.90 172 GLU A CA 1
ATOM 1319 C C . GLU A 1 172 ? 29.605 -20.557 5.889 1.00 53.42 172 GLU A C 1
ATOM 1320 O O . GLU A 1 172 ? 28.642 -20.562 6.670 1.00 52.60 172 GLU A O 1
ATOM 1326 N N . HIS A 1 173 ? 30.825 -20.175 6.273 1.00 50.56 173 HIS A N 1
ATOM 1327 C CA . HIS A 1 173 ? 31.081 -19.761 7.647 1.00 50.05 173 HIS A CA 1
ATOM 1328 C C . HIS A 1 173 ? 30.920 -18.263 7.872 1.00 49.44 173 HIS A C 1
ATOM 1329 O O . HIS A 1 173 ? 31.078 -17.809 9.012 1.00 49.73 173 HIS A O 1
ATOM 1336 N N . ASN A 1 174 ? 30.589 -17.490 6.841 1.00 46.40 174 ASN A N 1
ATOM 1337 C CA . ASN A 1 174 ? 30.419 -16.051 7.017 1.00 44.35 174 ASN A CA 1
ATOM 1338 C C . ASN A 1 174 ? 29.092 -15.549 6.445 1.00 43.36 174 ASN A C 1
ATOM 1339 O O . ASN A 1 174 ? 29.004 -14.433 5.924 1.00 43.29 174 ASN A O 1
ATOM 1344 N N . LYS A 1 175 ? 28.022 -16.334 6.579 1.00 47.85 175 LYS A N 1
ATOM 1345 C CA . LYS A 1 175 ? 26.733 -15.939 6.007 1.00 47.29 175 LYS A CA 1
ATOM 1346 C C . LYS A 1 175 ? 26.249 -14.602 6.570 1.00 44.95 175 LYS A C 1
ATOM 1347 O O . LYS A 1 175 ? 25.826 -13.717 5.818 1.00 43.55 175 LYS A O 1
ATOM 1353 N N . GLN A 1 176 ? 26.320 -14.423 7.889 1.00 44.03 176 GLN A N 1
ATOM 1354 C CA . GLN A 1 176 ? 25.907 -13.135 8.443 1.00 44.48 176 GLN A CA 1
ATOM 1355 C C . GLN A 1 176 ? 26.948 -12.054 8.225 1.00 40.69 176 GLN A C 1
ATOM 1356 O O . GLN A 1 176 ? 26.601 -10.921 7.859 1.00 39.92 176 GLN A O 1
ATOM 1362 N N . ARG A 1 177 ? 28.228 -12.379 8.435 1.00 40.11 177 ARG A N 1
ATOM 1363 C CA . ARG A 1 177 ? 29.260 -11.350 8.332 1.00 39.00 177 ARG A CA 1
ATOM 1364 C C . ARG A 1 177 ? 29.320 -10.724 6.943 1.00 39.18 177 ARG A C 1
ATOM 1365 O O . ARG A 1 177 ? 29.607 -9.521 6.815 1.00 35.64 177 ARG A O 1
ATOM 1373 N N . PHE A 1 178 ? 29.044 -11.499 5.892 1.00 36.40 178 PHE A N 1
ATOM 1374 C CA . PHE A 1 178 ? 29.161 -10.995 4.527 1.00 36.55 178 PHE A CA 1
ATOM 1375 C C . PHE A 1 178 ? 27.839 -10.475 3.966 1.00 36.02 178 PHE A C 1
ATOM 1376 O O . PHE A 1 178 ? 27.754 -10.191 2.763 1.00 34.16 178 PHE A O 1
ATOM 1384 N N . ASP A 1 179 ? 26.807 -10.359 4.793 1.00 35.16 179 ASP A N 1
ATOM 1385 C CA . ASP A 1 179 ? 25.490 -9.960 4.306 1.00 34.71 179 ASP A CA 1
ATOM 1386 C C . ASP A 1 179 ? 25.482 -8.445 4.097 1.00 35.12 179 ASP A C 1
ATOM 1387 O O . ASP A 1 179 ? 25.148 -7.668 4.996 1.00 33.66 179 ASP A O 1
ATOM 1392 N N . THR A 1 180 ? 25.870 -8.013 2.887 1.00 31.69 180 THR A N 1
ATOM 1393 C CA . THR A 1 180 ? 25.944 -6.583 2.612 1.00 32.38 180 THR A CA 1
ATOM 1394 C C . THR A 1 180 ? 24.579 -5.906 2.576 1.00 31.71 180 THR A C 1
ATOM 1395 O O . THR A 1 180 ? 24.518 -4.687 2.732 1.00 31.96 180 THR A O 1
ATOM 1399 N N . ALA A 1 181 ? 23.487 -6.640 2.379 1.00 31.86 181 ALA A N 1
ATOM 1400 C CA . ALA A 1 181 ? 22.175 -6.000 2.479 1.00 36.28 181 ALA A CA 1
ATOM 1401 C C . ALA A 1 181 ? 21.921 -5.481 3.899 1.00 34.86 181 ALA A C 1
ATOM 1402 O O . ALA A 1 181 ? 21.588 -4.300 4.098 1.00 34.28 181 ALA A O 1
ATOM 1404 N N . ARG A 1 182 ? 22.115 -6.337 4.904 1.00 35.61 182 ARG A N 1
ATOM 1405 C CA . ARG A 1 182 ? 21.982 -5.879 6.287 1.00 35.90 182 ARG A CA 1
ATOM 1406 C C . ARG A 1 182 ? 22.981 -4.759 6.582 1.00 35.29 182 ARG A C 1
ATOM 1407 O O . ARG A 1 182 ? 22.622 -3.717 7.158 1.00 37.20 182 ARG A O 1
ATOM 1415 N N . LEU A 1 183 ? 24.233 -4.934 6.146 1.00 33.44 183 LEU A N 1
ATOM 1416 C CA . LEU A 1 183 ? 25.264 -3.958 6.471 1.00 30.89 183 LEU A CA 1
ATOM 1417 C C . LEU A 1 183 ? 24.937 -2.596 5.874 1.00 34.67 183 LEU A C 1
ATOM 1418 O O . LEU A 1 183 ? 25.046 -1.568 6.555 1.00 33.66 183 LEU A O 1
ATOM 1423 N N . LEU A 1 184 ? 24.528 -2.568 4.598 1.00 31.92 184 LEU A N 1
ATOM 1424 C CA . LEU A 1 184 ? 24.173 -1.304 3.958 1.00 33.40 184 LEU A CA 1
ATOM 1425 C C . LEU A 1 184 ? 23.004 -0.648 4.643 1.00 33.58 184 LEU A C 1
ATOM 1426 O O . LEU A 1 184 ? 22.961 0.586 4.747 1.00 34.90 184 LEU A O 1
ATOM 1431 N N . ALA A 1 185 ? 22.027 -1.449 5.079 1.00 33.13 185 ALA A N 1
ATOM 1432 C CA . ALA A 1 185 ? 20.862 -0.872 5.729 1.00 35.65 185 ALA A CA 1
ATOM 1433 C C . ALA A 1 185 ? 21.211 -0.225 7.067 1.00 37.99 185 ALA A C 1
ATOM 1434 O O . ALA A 1 185 ? 20.533 0.723 7.481 1.00 37.32 185 ALA A O 1
ATOM 1436 N N . SER A 1 186 ? 22.220 -0.725 7.786 1.00 34.65 186 SER A N 1
ATOM 1437 C CA . SER A 1 186 ? 22.502 -0.095 9.074 1.00 35.37 186 SER A CA 1
ATOM 1438 C C . SER A 1 186 ? 23.717 0.833 9.058 1.00 35.83 186 SER A C 1
ATOM 1439 O O . SER A 1 186 ? 23.977 1.505 10.066 1.00 34.82 186 SER A O 1
ATOM 1442 N N . LEU A 1 187 ? 24.462 0.897 7.956 1.00 32.01 187 LEU A N 1
ATOM 1443 C CA . LEU A 1 187 ? 25.647 1.745 7.897 1.00 33.46 187 LEU A CA 1
ATOM 1444 C C . LEU A 1 187 ? 25.221 3.205 7.783 1.00 34.22 187 LEU A C 1
ATOM 1445 O O . LEU A 1 187 ? 24.471 3.561 6.866 1.00 33.27 187 LEU A O 1
ATOM 1450 N N . THR A 1 188 ? 25.691 4.059 8.704 1.00 32.29 188 THR A N 1
ATOM 1451 C CA . THR A 1 188 ? 25.290 5.462 8.666 1.00 32.73 188 THR A CA 1
ATOM 1452 C C . THR A 1 188 ? 26.198 6.328 7.795 1.00 32.96 188 THR A C 1
ATOM 1453 O O . THR A 1 188 ? 25.899 7.512 7.604 1.00 35.54 188 THR A O 1
ATOM 1457 N N . ALA A 1 189 ? 27.280 5.794 7.301 1.00 28.05 189 ALA A N 1
ATOM 1458 C CA . ALA A 1 189 ? 28.158 6.521 6.404 1.00 30.02 189 ALA A CA 1
ATOM 1459 C C . ALA A 1 189 ? 27.642 6.422 4.964 1.00 29.59 189 ALA A C 1
ATOM 1460 O O . ALA A 1 189 ? 26.951 5.462 4.611 1.00 29.01 189 ALA A O 1
ATOM 1462 N N . PRO A 1 190 ? 27.967 7.397 4.116 1.00 29.43 190 PRO A N 1
ATOM 1463 C CA . PRO A 1 190 ? 27.442 7.377 2.736 1.00 27.88 190 PRO A CA 1
ATOM 1464 C C . PRO A 1 190 ? 28.081 6.276 1.898 1.00 27.65 190 PRO A C 1
ATOM 1465 O O . PRO A 1 190 ? 29.311 6.136 1.852 1.00 26.29 190 PRO A O 1
ATOM 1469 N N . VAL A 1 191 ? 27.228 5.504 1.220 1.00 27.74 191 VAL A N 1
ATOM 1470 C CA . VAL A 1 191 ? 27.636 4.467 0.278 1.00 24.51 191 VAL A CA 1
ATOM 1471 C C . VAL A 1 191 ? 27.030 4.788 -1.076 1.00 25.41 191 VAL A C 1
ATOM 1472 O O . VAL A 1 191 ? 25.844 5.112 -1.168 1.00 26.82 191 VAL A O 1
ATOM 1476 N N . LEU A 1 192 ? 27.834 4.665 -2.126 1.00 24.56 192 LEU A N 1
ATOM 1477 C CA . LEU A 1 192 ? 27.360 4.805 -3.500 1.00 24.44 192 LEU A CA 1
ATOM 1478 C C . LEU A 1 192 ? 27.609 3.500 -4.235 1.00 23.64 192 LEU A C 1
ATOM 1479 O O . LEU A 1 192 ? 28.717 2.951 -4.175 1.00 23.92 192 LEU A O 1
ATOM 1484 N N . ILE A 1 193 ? 26.585 2.997 -4.918 1.00 24.57 193 ILE A N 1
ATOM 1485 C CA . ILE A 1 193 ? 26.748 1.869 -5.831 1.00 24.15 193 ILE A CA 1
ATOM 1486 C C . ILE A 1 193 ? 26.423 2.345 -7.239 1.00 24.15 193 ILE A C 1
ATOM 1487 O O . ILE A 1 193 ? 25.347 2.900 -7.476 1.00 26.01 193 ILE A O 1
ATOM 1492 N N . ILE A 1 194 ? 27.362 2.138 -8.163 1.00 25.84 194 ILE A N 1
ATOM 1493 C CA . ILE A 1 194 ? 27.176 2.403 -9.588 1.00 24.84 194 ILE A CA 1
ATOM 1494 C C . ILE A 1 194 ? 27.154 1.059 -10.306 1.00 26.52 194 ILE A C 1
ATOM 1495 O O . ILE A 1 194 ? 28.075 0.250 -10.138 1.00 27.04 194 ILE A O 1
ATOM 1500 N N . GLN A 1 195 ? 26.122 0.824 -11.113 1.00 25.96 195 GLN A N 1
ATOM 1501 C CA . GLN A 1 195 ? 25.988 -0.427 -11.846 1.00 27.71 195 GLN A CA 1
ATOM 1502 C C . GLN A 1 195 ? 25.723 -0.125 -13.315 1.00 29.10 195 GLN A C 1
ATOM 1503 O O . GLN A 1 195 ? 24.760 0.575 -13.643 1.00 31.29 195 GLN A O 1
ATOM 1509 N N . GLY A 1 196 ? 26.556 -0.668 -14.196 1.00 29.55 196 GLY A N 1
ATOM 1510 C CA . GLY A 1 196 ? 26.270 -0.595 -15.629 1.00 31.51 196 GLY A CA 1
ATOM 1511 C C . GLY A 1 196 ? 25.203 -1.615 -16.019 1.00 33.73 196 GLY A C 1
ATOM 1512 O O . GLY A 1 196 ? 25.181 -2.741 -15.525 1.00 32.76 196 GLY A O 1
ATOM 1513 N N . GLY A 1 197 ? 24.312 -1.205 -16.933 1.00 34.31 197 GLY A N 1
ATOM 1514 C CA . GLY A 1 197 ? 23.161 -2.023 -17.290 1.00 36.42 197 GLY A CA 1
ATOM 1515 C C . GLY A 1 197 ? 23.462 -3.201 -18.196 1.00 39.71 197 GLY A C 1
ATOM 1516 O O . GLY A 1 197 ? 22.628 -4.101 -18.311 1.00 40.32 197 GLY A O 1
ATOM 1517 N N . LYS A 1 198 ? 24.620 -3.209 -18.853 1.00 38.38 198 LYS A N 1
ATOM 1518 C CA . LYS A 1 198 ? 25.062 -4.349 -19.663 1.00 38.84 198 LYS A CA 1
ATOM 1519 C C . LYS A 1 198 ? 26.004 -5.244 -18.856 1.00 43.16 198 LYS A C 1
ATOM 1520 O O . LYS A 1 198 ? 27.164 -5.470 -19.216 1.00 47.55 198 LYS A O 1
ATOM 1526 N N . ASP A 1 199 ? 25.517 -5.718 -17.721 1.00 40.65 199 ASP A N 1
ATOM 1527 C CA . ASP A 1 199 ? 26.253 -6.659 -16.892 1.00 38.12 199 ASP A CA 1
ATOM 1528 C C . ASP A 1 199 ? 25.387 -7.895 -16.686 1.00 39.61 199 ASP A C 1
ATOM 1529 O O . ASP A 1 199 ? 24.261 -7.970 -17.180 1.00 40.76 199 ASP A O 1
ATOM 1534 N N . ARG A 1 200 ? 25.914 -8.874 -15.955 1.00 41.65 200 ARG A N 1
ATOM 1535 C CA . ARG A 1 200 ? 25.204 -10.140 -15.796 1.00 42.87 200 ARG A CA 1
ATOM 1536 C C . ARG A 1 200 ? 23.840 -9.928 -15.152 1.00 44.93 200 ARG A C 1
ATOM 1537 O O . ARG A 1 200 ? 23.693 -9.145 -14.205 1.00 41.81 200 ARG A O 1
ATOM 1545 N N . GLU A 1 201 ? 22.845 -10.662 -15.662 1.00 44.27 201 GLU A N 1
ATOM 1546 C CA . GLU A 1 201 ? 21.484 -10.571 -15.140 1.00 47.73 201 GLU A CA 1
ATOM 1547 C C . GLU A 1 201 ? 21.421 -10.879 -13.646 1.00 47.49 201 GLU A C 1
ATOM 1548 O O . GLU A 1 201 ? 20.729 -10.179 -12.894 1.00 46.78 201 GLU A O 1
ATOM 1554 N N . ALA A 1 202 ? 22.129 -11.921 -13.196 1.00 46.95 202 ALA A N 1
ATOM 1555 C CA . ALA A 1 202 ? 22.135 -12.251 -11.772 1.00 47.28 202 ALA A CA 1
ATOM 1556 C C . ALA A 1 202 ? 22.651 -11.086 -10.939 1.00 45.18 202 ALA A C 1
ATOM 1557 O O . ALA A 1 202 ? 22.143 -10.816 -9.841 1.00 44.88 202 ALA A O 1
ATOM 1559 N N . LEU A 1 203 ? 23.661 -10.376 -11.444 1.00 42.71 203 LEU A N 1
ATOM 1560 C CA . LEU A 1 203 ? 24.178 -9.224 -10.713 1.00 40.13 203 LEU A CA 1
ATOM 1561 C C . LEU A 1 203 ? 23.155 -8.092 -10.668 1.00 40.08 203 LEU A C 1
ATOM 1562 O O . LEU A 1 203 ? 22.994 -7.437 -9.634 1.00 39.77 203 LEU A O 1
ATOM 1567 N N . LEU A 1 204 ? 22.453 -7.846 -11.776 1.00 41.12 204 LEU A N 1
ATOM 1568 C CA . LEU A 1 204 ? 21.418 -6.816 -11.776 1.00 41.25 204 LEU A CA 1
ATOM 1569 C C . LEU A 1 204 ? 20.314 -7.146 -10.765 1.00 42.76 204 LEU A C 1
ATOM 1570 O O . LEU A 1 204 ? 19.839 -6.261 -10.039 1.00 41.25 204 LEU A O 1
ATOM 1575 N N . GLU A 1 205 ? 19.904 -8.419 -10.691 1.00 43.39 205 GLU A N 1
ATOM 1576 C CA . GLU A 1 205 ? 18.905 -8.809 -9.696 1.00 44.46 205 GLU A CA 1
ATOM 1577 C C . GLU A 1 205 ? 19.435 -8.616 -8.280 1.00 44.31 205 GLU A C 1
ATOM 1578 O O . GLU A 1 205 ? 18.708 -8.139 -7.393 1.00 43.35 205 GLU A O 1
ATOM 1584 N N . GLY A 1 206 ? 20.704 -8.980 -8.048 1.00 42.66 206 GLY A N 1
ATOM 1585 C CA . GLY A 1 206 ? 21.300 -8.756 -6.740 1.00 39.13 206 GLY A CA 1
ATOM 1586 C C . GLY A 1 206 ? 21.335 -7.287 -6.365 1.00 41.53 206 GLY A C 1
ATOM 1587 O O . GLY A 1 206 ? 21.089 -6.924 -5.208 1.00 40.08 206 GLY A O 1
ATOM 1588 N N . GLN A 1 207 ? 21.629 -6.419 -7.341 1.00 38.13 207 GLN A N 1
ATOM 1589 C CA . GLN A 1 207 ? 21.661 -4.984 -7.075 1.00 36.73 207 GLN A CA 1
ATOM 1590 C C . GLN A 1 207 ? 20.277 -4.454 -6.740 1.00 40.87 207 GLN A C 1
ATOM 1591 O O . GLN A 1 207 ? 20.137 -3.588 -5.866 1.00 40.15 207 GLN A O 1
ATOM 1597 N N . GLN A 1 208 ? 19.246 -4.948 -7.438 1.00 40.75 208 GLN A N 1
ATOM 1598 C CA . GLN A 1 208 ? 17.881 -4.548 -7.113 1.00 43.74 208 GLN A CA 1
ATOM 1599 C C . GLN A 1 208 ? 17.517 -4.946 -5.689 1.00 45.38 208 GLN A C 1
ATOM 1600 O O . GLN A 1 208 ? 16.940 -4.148 -4.936 1.00 44.01 208 GLN A O 1
ATOM 1606 N N . LEU A 1 209 ? 17.863 -6.177 -5.296 1.00 44.53 209 LEU A N 1
ATOM 1607 C CA . LEU A 1 209 ? 17.601 -6.605 -3.924 1.00 45.66 209 LEU A CA 1
ATOM 1608 C C . LEU A 1 209 ? 18.321 -5.723 -2.919 1.00 44.23 209 LEU A C 1
ATOM 1609 O O . LEU A 1 209 ? 17.751 -5.350 -1.884 1.00 44.73 209 LEU A O 1
ATOM 1614 N N . LEU A 1 210 ? 19.578 -5.385 -3.207 1.00 42.29 210 LEU A N 1
ATOM 1615 C CA . LEU A 1 210 ? 20.353 -4.552 -2.300 1.00 41.12 210 LEU A CA 1
ATOM 1616 C C . LEU A 1 210 ? 19.713 -3.185 -2.135 1.00 41.74 210 LEU A C 1
ATOM 1617 O O . LEU A 1 210 ? 19.568 -2.684 -1.011 1.00 40.01 210 LEU A O 1
ATOM 1622 N N . LYS A 1 211 ? 19.302 -2.583 -3.249 1.00 40.83 211 LYS A N 1
ATOM 1623 C CA . LYS A 1 211 ? 18.660 -1.279 -3.211 1.00 40.08 211 LYS A CA 1
ATOM 1624 C C . LYS A 1 211 ? 17.370 -1.350 -2.405 1.00 42.25 211 LYS A C 1
ATOM 1625 O O . LYS A 1 211 ? 17.034 -0.424 -1.659 1.00 41.82 211 LYS A O 1
ATOM 1631 N N . GLU A 1 212 ? 16.638 -2.453 -2.531 1.00 42.73 212 GLU A N 1
ATOM 1632 C CA . GLU A 1 212 ? 15.387 -2.562 -1.797 1.00 45.15 212 GLU A CA 1
ATOM 1633 C C . GLU A 1 212 ? 15.647 -2.722 -0.307 1.00 44.73 212 GLU A C 1
ATOM 1634 O O . GLU A 1 212 ? 14.842 -2.270 0.517 1.00 45.09 212 GLU A O 1
ATOM 1640 N N . ALA A 1 213 ? 16.760 -3.368 0.050 1.00 44.16 213 ALA A N 1
ATOM 1641 C CA . ALA A 1 213 ? 17.079 -3.575 1.457 1.00 44.46 213 ALA A CA 1
ATOM 1642 C C . ALA A 1 213 ? 17.604 -2.310 2.121 1.00 43.22 213 ALA A C 1
ATOM 1643 O O . ALA A 1 213 ? 17.412 -2.127 3.325 1.00 43.79 213 ALA A O 1
ATOM 1645 N N . ALA A 1 214 ? 18.280 -1.438 1.383 1.00 40.79 214 ALA A N 1
ATOM 1646 C CA . ALA A 1 214 ? 18.890 -0.241 1.955 1.00 39.95 214 ALA A CA 1
ATOM 1647 C C . ALA A 1 214 ? 18.535 0.978 1.119 1.00 40.80 214 ALA A C 1
ATOM 1648 O O . ALA A 1 214 ? 19.403 1.562 0.458 1.00 38.99 214 ALA A O 1
ATOM 1650 N N . PRO A 1 215 ? 17.270 1.406 1.135 1.00 40.54 215 PRO A N 1
ATOM 1651 C CA . PRO A 1 215 ? 16.884 2.568 0.315 1.00 40.67 215 PRO A CA 1
ATOM 1652 C C . PRO A 1 215 ? 17.509 3.882 0.773 1.00 42.60 215 PRO A C 1
ATOM 1653 O O . PRO A 1 215 ? 17.361 4.889 0.069 1.00 42.66 215 PRO A O 1
ATOM 1657 N N . ASN A 1 216 ? 18.209 3.895 1.916 1.00 42.74 216 ASN A N 1
ATOM 1658 C CA . ASN A 1 216 ? 18.869 5.091 2.434 1.00 43.17 216 ASN A CA 1
ATOM 1659 C C . ASN A 1 216 ? 20.127 5.460 1.649 1.00 39.68 216 ASN A C 1
ATOM 1660 O O . ASN A 1 216 ? 20.547 6.622 1.681 1.00 38.24 216 ASN A O 1
ATOM 1665 N N . GLN A 1 217 ? 20.759 4.505 0.980 1.00 37.84 217 GLN A N 1
ATOM 1666 C CA . GLN A 1 217 ? 22.038 4.768 0.336 1.00 33.66 217 GLN A CA 1
ATOM 1667 C C . GLN A 1 217 ? 21.790 5.348 -1.057 1.00 33.34 217 GLN A C 1
ATOM 1668 O O . GLN A 1 217 ? 20.669 5.725 -1.397 1.00 34.28 217 GLN A O 1
ATOM 1674 N N . THR A 1 218 ? 22.840 5.450 -1.870 1.00 30.72 218 THR A N 1
ATOM 1675 C CA . THR A 1 218 ? 22.785 6.145 -3.149 1.00 31.39 218 THR A CA 1
ATOM 1676 C C . THR A 1 218 ? 23.094 5.161 -4.265 1.00 29.66 218 THR A C 1
ATOM 1677 O O . THR A 1 218 ? 24.103 4.454 -4.201 1.00 29.52 218 THR A O 1
ATOM 1681 N N . TYR A 1 219 ? 22.233 5.121 -5.291 1.00 30.26 219 TYR A N 1
ATOM 1682 C CA . TYR A 1 219 ? 22.335 4.128 -6.355 1.00 30.15 219 TYR A CA 1
ATOM 1683 C C . TYR A 1 219 ? 22.288 4.829 -7.701 1.00 31.29 219 TYR A C 1
ATOM 1684 O O . TYR A 1 219 ? 21.370 5.611 -7.953 1.00 31.41 219 TYR A O 1
ATOM 1693 N N . ILE A 1 220 ? 23.247 4.527 -8.574 1.00 29.64 220 ILE A N 1
ATOM 1694 C CA . ILE A 1 220 ? 23.330 5.168 -9.890 1.00 30.86 220 ILE A CA 1
ATOM 1695 C C . ILE A 1 220 ? 23.402 4.080 -10.956 1.00 31.55 220 ILE A C 1
ATOM 1696 O O . ILE A 1 220 ? 24.290 3.220 -10.906 1.00 30.15 220 ILE A O 1
ATOM 1701 N N . SER A 1 221 ? 22.484 4.133 -11.924 1.00 31.42 221 SER A N 1
ATOM 1702 C CA . SER A 1 221 ? 22.484 3.257 -13.086 1.00 33.80 221 SER A CA 1
ATOM 1703 C C . SER A 1 221 ? 23.171 3.924 -14.270 1.00 35.21 221 SER A C 1
ATOM 1704 O O . SER A 1 221 ? 22.852 5.070 -14.607 1.00 35.76 221 SER A O 1
ATOM 1707 N N . ILE A 1 222 ? 24.076 3.198 -14.926 1.00 32.82 222 ILE A N 1
ATOM 1708 C CA . ILE A 1 222 ? 24.594 3.644 -16.223 1.00 34.14 222 ILE A CA 1
ATOM 1709 C C . ILE A 1 222 ? 24.135 2.619 -17.258 1.00 34.69 222 ILE A C 1
ATOM 1710 O O . ILE A 1 222 ? 24.829 1.618 -17.497 1.00 33.56 222 ILE A O 1
ATOM 1715 N N . PRO A 1 223 ? 22.984 2.837 -17.901 1.00 34.58 223 PRO A N 1
ATOM 1716 C CA . PRO A 1 223 ? 22.297 1.723 -18.582 1.00 35.36 223 PRO A CA 1
ATOM 1717 C C . PRO A 1 223 ? 23.104 1.012 -19.658 1.00 37.94 223 PRO A C 1
ATOM 1718 O O . PRO A 1 223 ? 22.961 -0.211 -19.797 1.00 37.03 223 PRO A O 1
ATOM 1722 N N . ASP A 1 224 ? 23.939 1.714 -20.431 1.00 35.69 224 ASP A N 1
ATOM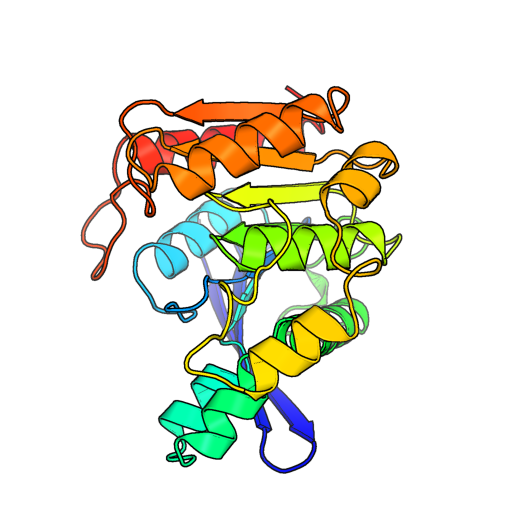 1723 C CA . ASP A 1 224 ? 24.615 1.088 -21.567 1.00 37.96 224 ASP A CA 1
ATOM 1724 C C . ASP A 1 224 ? 26.033 0.634 -21.238 1.00 37.54 224 ASP A C 1
ATOM 1725 O O . ASP A 1 224 ? 26.734 0.148 -22.124 1.00 37.06 224 ASP A O 1
ATOM 1730 N N . ALA A 1 225 ? 26.456 0.752 -19.982 1.00 33.71 225 ALA A N 1
ATOM 1731 C CA . ALA A 1 225 ? 27.819 0.425 -19.582 1.00 35.90 225 ALA A CA 1
ATOM 1732 C C . ALA A 1 225 ? 27.959 -1.054 -19.243 1.00 34.50 225 ALA A C 1
ATOM 1733 O O . ALA A 1 225 ? 27.061 -1.647 -18.638 1.00 34.33 225 ALA A O 1
ATOM 1735 N N . ASP A 1 226 ? 29.108 -1.637 -19.606 1.00 34.88 226 ASP A N 1
ATOM 1736 C CA . ASP A 1 226 ? 29.402 -3.031 -19.296 1.00 34.22 226 ASP A CA 1
ATOM 1737 C C . ASP A 1 226 ? 30.150 -3.154 -17.959 1.00 32.18 226 ASP A C 1
ATOM 1738 O O . ASP A 1 226 ? 30.346 -2.180 -17.217 1.00 27.82 226 ASP A O 1
ATOM 1743 N N . HIS A 1 227 ? 30.560 -4.387 -17.638 1.00 32.20 227 HIS A N 1
ATOM 1744 C CA . HIS A 1 227 ? 31.143 -4.684 -16.325 1.00 29.35 227 HIS A CA 1
ATOM 1745 C C . HIS A 1 227 ? 32.419 -3.898 -16.044 1.00 29.81 227 HIS A C 1
ATOM 1746 O O . HIS A 1 227 ? 32.787 -3.710 -14.869 1.00 26.74 227 HIS A O 1
ATOM 1753 N N . SER A 1 228 ? 33.092 -3.411 -17.085 1.00 29.01 228 SER A N 1
ATOM 1754 C CA . SER A 1 228 ? 34.312 -2.632 -16.917 1.00 29.57 228 SER A CA 1
ATOM 1755 C C . SER A 1 228 ? 34.130 -1.179 -17.330 1.00 28.26 228 SER A C 1
ATOM 1756 O O . SER A 1 228 ? 35.115 -0.438 -17.401 1.00 26.02 228 SER A O 1
ATOM 1759 N N . PHE A 1 229 ? 32.894 -0.755 -17.609 1.00 26.49 229 PHE A N 1
ATOM 1760 C CA . PHE A 1 229 ? 32.633 0.560 -18.187 1.00 26.93 229 PHE A CA 1
ATOM 1761 C C . PHE A 1 229 ? 33.413 0.733 -19.485 1.00 27.32 229 PHE A C 1
ATOM 1762 O O . PHE A 1 229 ? 33.768 1.855 -19.854 1.00 25.87 229 PHE A O 1
ATOM 1770 N N . GLY A 1 230 ? 33.694 -0.377 -20.177 1.00 27.12 230 GLY A N 1
ATOM 1771 C CA . GLY A 1 230 ? 34.444 -0.349 -21.425 1.00 28.74 230 GLY A CA 1
ATOM 1772 C C . GLY A 1 230 ? 35.953 -0.261 -21.246 1.00 28.20 230 GLY A C 1
ATOM 1773 O O . GLY A 1 230 ? 36.691 -0.288 -22.252 1.00 29.55 230 GLY A O 1
ATOM 1774 N N . GLY A 1 231 ? 36.433 -0.209 -20.008 1.00 27.39 231 GLY A N 1
ATOM 1775 C CA . GLY A 1 231 ? 37.841 0.032 -19.732 1.00 28.17 231 GLY A CA 1
ATOM 1776 C C . GLY A 1 231 ? 38.703 -1.217 -19.630 1.00 29.26 231 GLY A C 1
ATOM 1777 O O . GLY A 1 231 ? 39.586 -1.301 -18.771 1.00 29.95 231 GLY A O 1
ATOM 1778 N N . GLU A 1 232 ? 38.458 -2.196 -20.483 1.00 28.49 232 GLU A N 1
ATOM 1779 C CA . GLU A 1 232 ? 39.225 -3.432 -20.438 1.00 33.98 232 GLU A CA 1
ATOM 1780 C C . GLU A 1 232 ? 40.633 -3.222 -21.001 1.00 34.65 232 GLU A C 1
ATOM 1781 O O . GLU A 1 232 ? 40.955 -2.180 -21.581 1.00 35.34 232 GLU A O 1
ATOM 1787 N N . HIS A 1 233 ? 41.470 -4.247 -20.851 1.00 31.79 233 HIS A N 1
ATOM 1788 C CA . HIS A 1 233 ? 42.924 -4.173 -21.004 1.00 30.14 233 HIS A CA 1
ATOM 1789 C C . HIS A 1 233 ? 43.374 -4.322 -22.467 1.00 28.50 233 HIS A C 1
ATOM 1790 O O . HIS A 1 233 ? 42.893 -5.200 -23.188 1.00 30.04 233 HIS A O 1
ATOM 1797 N N . PRO A 1 234 ? 44.367 -3.552 -22.930 1.00 28.72 234 PRO A N 1
ATOM 1798 C CA . PRO A 1 234 ? 45.050 -2.461 -22.233 1.00 27.34 234 PRO A CA 1
ATOM 1799 C C . PRO A 1 234 ? 44.244 -1.194 -22.391 1.00 27.79 234 PRO A C 1
ATOM 1800 O O . PRO A 1 234 ? 43.348 -1.109 -23.234 1.00 27.26 234 PRO A O 1
ATOM 1804 N N . PHE A 1 235 ? 44.591 -0.169 -21.637 1.00 25.14 235 PHE A N 1
ATOM 1805 C CA . PHE A 1 235 ? 43.835 1.077 -21.593 1.00 25.28 235 PHE A CA 1
ATOM 1806 C C . PHE A 1 235 ? 44.505 2.063 -22.544 1.00 27.60 235 PHE A C 1
ATOM 1807 O O . PHE A 1 235 ? 45.445 2.762 -22.175 1.00 30.04 235 PHE A O 1
ATOM 1815 N N . HIS A 1 236 ? 44.033 2.107 -23.797 1.00 26.73 236 HIS A N 1
ATOM 1816 C CA . HIS A 1 236 ? 44.557 3.095 -24.729 1.00 27.86 236 HIS A CA 1
ATOM 1817 C C . HIS A 1 236 ? 43.908 4.473 -24.568 1.00 28.30 236 HIS A C 1
ATOM 1818 O O . HIS A 1 236 ? 44.502 5.476 -24.992 1.00 29.09 236 HIS A O 1
ATOM 1825 N N . HIS A 1 237 ? 42.690 4.537 -24.033 1.00 26.34 237 HIS A N 1
ATOM 1826 C CA . HIS A 1 237 ? 41.930 5.780 -23.938 1.00 26.11 237 HIS A CA 1
ATOM 1827 C C . HIS A 1 237 ? 40.752 5.513 -23.018 1.00 27.91 237 HIS A C 1
ATOM 1828 O O . HIS A 1 237 ? 40.359 4.360 -22.806 1.00 26.68 237 HIS A O 1
ATOM 1835 N N . THR A 1 238 ? 40.181 6.585 -22.482 1.00 24.32 238 THR A N 1
ATOM 1836 C CA . THR A 1 238 ? 39.020 6.422 -21.625 1.00 25.28 238 THR A CA 1
ATOM 1837 C C . THR A 1 238 ? 37.755 6.267 -22.474 1.00 26.21 238 THR A C 1
ATOM 1838 O O . THR A 1 238 ? 37.790 6.269 -23.716 1.00 26.56 238 THR A O 1
ATOM 1842 N N . THR A 1 239 ? 36.623 6.099 -21.796 1.00 26.27 239 THR A N 1
ATOM 1843 C CA . THR A 1 239 ? 35.320 5.934 -22.426 1.00 26.42 239 THR A CA 1
ATOM 1844 C C . THR A 1 239 ? 34.322 6.863 -21.754 1.00 26.64 239 THR A C 1
ATOM 1845 O O . THR A 1 239 ? 34.519 7.258 -20.598 1.00 26.11 239 THR A O 1
ATOM 1849 N N . PRO A 1 240 ? 33.218 7.200 -22.439 1.00 28.00 240 PRO A N 1
ATOM 1850 C CA . PRO A 1 240 ? 32.178 8.018 -21.790 1.00 28.29 240 PRO A CA 1
ATOM 1851 C C . PRO A 1 240 ? 31.647 7.390 -20.527 1.00 28.92 240 PRO A C 1
ATOM 1852 O O . PRO A 1 240 ? 31.302 8.118 -19.585 1.00 29.71 240 PRO A O 1
ATOM 1856 N N . TYR A 1 241 ? 31.564 6.053 -20.478 1.00 28.02 241 TYR A N 1
ATOM 1857 C CA . TYR A 1 241 ? 30.994 5.391 -19.305 1.00 27.53 241 TYR A CA 1
ATOM 1858 C C . TYR A 1 241 ? 31.934 5.483 -18.118 1.00 27.55 241 TYR A C 1
ATOM 1859 O O . TYR A 1 241 ? 31.507 5.764 -16.982 1.00 26.52 241 TYR A O 1
ATOM 1868 N N . LEU A 1 242 ? 33.223 5.244 -18.356 1.00 25.45 242 LEU A N 1
ATOM 1869 C CA . LEU A 1 242 ? 34.183 5.398 -17.277 1.00 24.03 242 LEU A CA 1
ATOM 1870 C C . LEU A 1 242 ? 34.249 6.849 -16.813 1.00 24.52 242 LEU A C 1
ATOM 1871 O O . LEU A 1 242 ? 34.354 7.108 -15.614 1.00 23.92 242 LEU A O 1
ATOM 1876 N N . GLU A 1 243 ? 34.229 7.809 -17.746 1.00 26.57 243 GLU A N 1
ATOM 1877 C CA . GLU A 1 243 ? 34.279 9.214 -17.332 1.00 27.44 243 GLU A CA 1
ATOM 1878 C C . GLU A 1 243 ? 33.065 9.582 -16.487 1.00 27.81 243 GLU A C 1
ATOM 1879 O O . GLU A 1 243 ? 33.188 10.323 -15.500 1.00 26.45 243 GLU A O 1
ATOM 1885 N N . GLU A 1 244 ? 31.881 9.081 -16.864 1.00 26.23 244 GLU A N 1
ATOM 1886 C CA . GLU A 1 244 ? 30.696 9.271 -16.024 1.00 29.26 244 GLU A CA 1
ATOM 1887 C C . GLU A 1 244 ? 30.882 8.680 -14.631 1.00 27.44 244 GLU A C 1
ATOM 1888 O O . GLU A 1 244 ? 30.592 9.343 -13.620 1.00 27.40 244 GLU A O 1
ATOM 1894 N N . ALA A 1 245 ? 31.319 7.415 -14.555 1.00 24.68 245 ALA A N 1
ATOM 1895 C CA . ALA A 1 245 ? 31.505 6.784 -13.247 1.00 25.99 245 ALA A CA 1
ATOM 1896 C C . ALA A 1 245 ? 32.496 7.565 -12.397 1.00 25.95 245 ALA A C 1
ATOM 1897 O O . ALA A 1 245 ? 32.295 7.741 -11.185 1.00 23.68 245 ALA A O 1
ATOM 1899 N N . LEU A 1 246 ? 33.584 8.034 -13.013 1.00 24.86 246 LEU A N 1
ATOM 1900 C CA . LEU A 1 246 ? 34.571 8.801 -12.259 1.00 23.71 246 LEU A CA 1
ATOM 1901 C C . LEU A 1 246 ? 33.981 10.118 -11.761 1.00 24.25 246 LEU A C 1
ATOM 1902 O O . LEU A 1 246 ? 34.164 10.487 -10.594 1.00 23.11 246 LEU A O 1
ATOM 1907 N N . GLU A 1 247 ? 33.281 10.855 -12.630 1.00 25.63 247 GLU A N 1
ATOM 1908 C CA . GLU A 1 247 ? 32.757 12.150 -12.194 1.00 28.06 247 GLU A CA 1
ATOM 1909 C C . GLU A 1 247 ? 31.726 11.983 -11.088 1.00 27.10 247 GLU A C 1
ATOM 1910 O O . GLU A 1 247 ? 31.716 12.752 -10.113 1.00 26.20 247 GLU A O 1
ATOM 1916 N N . VAL A 1 248 ? 30.860 10.978 -11.214 1.00 26.01 248 VAL A N 1
ATOM 1917 C CA . VAL A 1 248 ? 29.847 10.724 -10.185 1.00 26.51 248 VAL A CA 1
ATOM 1918 C C . VAL A 1 248 ? 30.502 10.315 -8.868 1.00 25.82 248 VAL A C 1
ATOM 1919 O O . VAL A 1 248 ? 30.096 10.769 -7.785 1.00 24.64 248 VAL A O 1
ATOM 1923 N N . THR A 1 249 ? 31.508 9.436 -8.935 1.00 21.92 249 THR A N 1
ATOM 1924 C CA . THR A 1 249 ? 32.215 9.010 -7.734 1.00 23.07 249 THR A CA 1
ATOM 1925 C C . THR A 1 249 ? 32.928 10.177 -7.060 1.00 24.40 249 THR A C 1
ATOM 1926 O O . THR A 1 249 ? 32.880 10.324 -5.827 1.00 23.61 249 THR A O 1
ATOM 1930 N N . HIS A 1 250 ? 33.614 11.007 -7.855 1.00 23.64 250 HIS A N 1
ATOM 1931 C CA . HIS A 1 250 ? 34.290 12.185 -7.327 1.00 25.19 250 HIS A CA 1
ATOM 1932 C C . HIS A 1 250 ? 33.304 13.143 -6.653 1.00 25.82 250 HIS A C 1
ATOM 1933 O O . HIS A 1 250 ? 33.565 13.656 -5.551 1.00 25.10 250 HIS A O 1
ATOM 1940 N N . SER A 1 251 ? 32.161 13.397 -7.308 1.00 25.38 251 SER A N 1
ATOM 1941 C CA . SER A 1 251 ? 31.136 14.257 -6.718 1.00 27.91 251 SER A CA 1
ATOM 1942 C C . SER A 1 251 ? 30.627 13.671 -5.410 1.00 27.84 251 SER A C 1
ATOM 1943 O O . SER A 1 251 ? 30.436 14.396 -4.425 1.00 26.70 251 SER A O 1
ATOM 1946 N N . PHE A 1 252 ? 30.406 12.355 -5.388 1.00 26.28 252 PHE A N 1
ATOM 1947 C CA . PHE A 1 252 ? 29.897 11.696 -4.190 1.00 27.26 252 PHE A CA 1
ATOM 1948 C C . PHE A 1 252 ? 30.876 11.808 -3.034 1.00 27.62 252 PHE A C 1
ATOM 1949 O O . PHE A 1 252 ? 30.479 12.069 -1.894 1.00 28.23 252 PHE A O 1
ATOM 1957 N N . ILE A 1 253 ? 32.159 11.554 -3.296 1.00 25.06 253 ILE A N 1
ATOM 1958 C CA . ILE A 1 253 ? 33.133 11.619 -2.206 1.00 28.06 253 ILE A CA 1
ATOM 1959 C C . ILE A 1 253 ? 33.225 13.039 -1.671 1.00 29.57 253 ILE A C 1
ATOM 1960 O O . ILE A 1 253 ? 33.200 13.264 -0.455 1.00 32.79 253 ILE A O 1
ATOM 1965 N N . THR A 1 254 ? 33.332 14.026 -2.571 1.00 25.03 254 THR A N 1
ATOM 1966 C CA . THR A 1 254 ? 33.622 15.381 -2.095 1.00 28.65 254 THR A CA 1
ATOM 1967 C C . THR A 1 254 ? 32.393 16.056 -1.489 1.00 30.87 254 THR A C 1
ATOM 1968 O O . THR A 1 254 ? 32.514 16.831 -0.531 1.00 30.32 254 THR A O 1
ATOM 1972 N N . LYS A 1 255 ? 31.215 15.768 -2.023 1.00 29.11 255 LYS A N 1
ATOM 1973 C CA . LYS A 1 255 ? 29.989 16.413 -1.579 1.00 32.30 255 LYS A CA 1
ATOM 1974 C C . LYS A 1 255 ? 29.432 15.719 -0.339 1.00 33.58 255 LYS A C 1
ATOM 1975 O O . LYS A 1 255 ? 28.732 16.347 0.462 1.00 31.84 255 LYS A O 1
ATOM 1981 N N . HIS A 1 256 ? 29.749 14.429 -0.189 1.00 34.14 256 HIS A N 1
ATOM 1982 C CA . HIS A 1 256 ? 29.210 13.454 0.761 1.00 37.41 256 HIS A CA 1
ATOM 1983 C C . HIS A 1 256 ? 27.773 13.068 0.451 1.00 39.92 256 HIS A C 1
ATOM 1984 O O . HIS A 1 256 ? 27.142 12.361 1.241 1.00 42.48 256 HIS A O 1
ATOM 1991 N N . TYR A 1 257 ? 27.252 13.491 -0.698 1.00 41.56 257 TYR A N 1
ATOM 1992 C CA . TYR A 1 257 ? 25.908 13.163 -1.153 1.00 42.01 257 TYR A CA 1
ATOM 1993 C C . TYR A 1 257 ? 25.773 13.632 -2.597 1.00 44.03 257 TYR A C 1
ATOM 1994 O O . TYR A 1 257 ? 26.617 14.371 -3.103 1.00 42.97 257 TYR A O 1
ATOM 2003 N N . LEU A 1 258 ? 24.718 13.171 -3.267 1.00 48.82 258 LEU A N 1
ATOM 2004 C CA . LEU A 1 258 ? 24.335 13.728 -4.573 1.00 47.13 258 LEU A CA 1
ATOM 2005 C C . LEU A 1 258 ? 23.036 14.529 -4.436 1.00 46.76 258 LEU A C 1
ATOM 2006 O O . LEU A 1 258 ? 22.919 15.614 -4.999 1.00 53.50 258 LEU A O 1
#